Protein AF-J9C033-F1 (afdb_monomer_lite)

Structure (mmCIF, N/CA/C/O backbone):
data_AF-J9C033-F1
#
_entry.id   AF-J9C033-F1
#
loop_
_atom_site.group_PDB
_atom_site.id
_atom_site.type_symbol
_atom_site.label_atom_id
_atom_site.label_alt_id
_atom_site.label_comp_id
_atom_site.label_asym_id
_atom_site.label_entity_id
_atom_site.label_seq_id
_atom_site.pdbx_PDB_ins_code
_atom_site.Cartn_x
_atom_site.Cartn_y
_atom_site.Cartn_z
_atom_site.occupancy
_atom_site.B_iso_or_equiv
_atom_site.auth_seq_id
_atom_site.auth_comp_id
_atom_site.auth_asym_id
_atom_site.auth_atom_id
_atom_site.pdbx_PDB_model_num
ATOM 1 N N . GLU A 1 1 ? 14.189 -11.260 2.958 1.00 89.06 1 GLU A N 1
ATOM 2 C CA . GLU A 1 1 ? 13.067 -11.631 2.061 1.00 89.06 1 GLU A CA 1
ATOM 3 C C . GLU A 1 1 ? 13.473 -11.931 0.620 1.00 89.06 1 GLU A C 1
ATOM 5 O O . GLU A 1 1 ? 13.401 -13.099 0.273 1.00 89.06 1 GLU A O 1
ATOM 10 N N . TYR A 1 2 ? 13.943 -10.984 -0.211 1.00 92.31 2 TYR A N 1
ATOM 11 C CA . TYR A 1 2 ? 14.271 -11.300 -1.621 1.00 92.31 2 TYR A CA 1
ATOM 12 C C . TYR A 1 2 ? 15.275 -12.450 -1.772 1.00 92.31 2 TYR A C 1
ATOM 14 O O . TYR A 1 2 ? 14.962 -13.439 -2.420 1.00 92.31 2 TYR A O 1
ATOM 22 N N . SER A 1 3 ? 16.424 -12.397 -1.095 1.00 93.12 3 SER A N 1
ATOM 23 C CA . SER A 1 3 ? 17.432 -13.469 -1.156 1.00 93.12 3 SER A CA 1
ATOM 24 C C . SER A 1 3 ? 16.882 -14.827 -0.702 1.00 93.12 3 SER A C 1
ATOM 26 O O . SER A 1 3 ? 17.239 -15.850 -1.269 1.00 93.12 3 SER A O 1
ATOM 28 N N . LYS A 1 4 ? 15.957 -14.833 0.270 1.00 92.12 4 LYS A N 1
ATOM 29 C CA . LYS A 1 4 ? 15.263 -16.044 0.737 1.00 92.12 4 LYS A CA 1
ATOM 30 C C . LYS A 1 4 ? 14.339 -16.613 -0.345 1.00 92.12 4 LYS A C 1
ATOM 32 O O . LYS A 1 4 ? 14.313 -17.819 -0.546 1.00 92.12 4 LYS A O 1
ATOM 37 N N . ALA A 1 5 ? 13.600 -15.755 -1.048 1.00 91.00 5 ALA A N 1
ATOM 38 C CA . ALA A 1 5 ? 12.728 -16.169 -2.147 1.00 91.00 5 ALA A CA 1
ATOM 39 C C . ALA A 1 5 ? 13.512 -16.695 -3.366 1.00 91.00 5 ALA A C 1
ATOM 41 O O . ALA A 1 5 ? 12.988 -17.505 -4.122 1.00 91.00 5 ALA A O 1
ATOM 42 N N . LEU A 1 6 ? 14.763 -16.257 -3.544 1.00 94.25 6 LEU A N 1
ATOM 43 C CA . LEU A 1 6 ? 15.611 -16.636 -4.677 1.00 94.25 6 LEU A CA 1
ATOM 44 C C . LEU A 1 6 ? 16.422 -17.924 -4.468 1.00 94.25 6 LEU A C 1
ATOM 46 O O . LEU A 1 6 ? 17.062 -18.360 -5.422 1.00 94.25 6 LEU A O 1
ATOM 50 N N . LEU A 1 7 ? 16.379 -18.549 -3.281 1.00 93.19 7 LEU A N 1
ATOM 51 C CA . LEU A 1 7 ? 17.195 -19.730 -2.940 1.00 93.19 7 LEU A CA 1
ATOM 52 C C . LEU A 1 7 ? 17.084 -20.881 -3.955 1.00 93.19 7 LEU A C 1
ATOM 54 O O . LEU A 1 7 ? 18.065 -21.576 -4.184 1.00 93.19 7 LEU A O 1
ATOM 58 N N . ASN A 1 8 ? 15.917 -21.048 -4.585 1.00 90.69 8 ASN A N 1
ATOM 59 C CA . ASN A 1 8 ? 15.651 -22.095 -5.578 1.00 90.69 8 ASN A CA 1
ATOM 60 C C . ASN A 1 8 ? 15.442 -21.525 -6.993 1.00 90.69 8 ASN A C 1
ATOM 62 O O . ASN A 1 8 ? 14.673 -22.071 -7.781 1.00 90.69 8 ASN A O 1
ATOM 66 N N . SER A 1 9 ? 16.063 -20.387 -7.305 1.00 92.50 9 SER A N 1
ATOM 67 C CA . SER A 1 9 ? 15.945 -19.727 -8.607 1.00 92.50 9 SER A CA 1
ATOM 68 C C . SER A 1 9 ? 17.302 -19.588 -9.292 1.00 92.50 9 SER A C 1
ATOM 70 O O . SER A 1 9 ? 18.339 -19.566 -8.639 1.00 92.50 9 SER A O 1
ATOM 72 N N . THR A 1 10 ? 17.293 -19.403 -10.611 1.00 95.19 10 THR A N 1
ATOM 73 C CA . THR A 1 10 ? 18.493 -19.071 -11.397 1.00 95.19 10 THR A CA 1
ATOM 74 C C . THR A 1 10 ? 18.826 -17.571 -11.387 1.00 95.19 10 THR A C 1
ATOM 76 O O . THR A 1 10 ? 19.745 -17.129 -12.080 1.00 95.19 10 THR A O 1
ATOM 79 N N . ILE A 1 11 ? 18.061 -16.758 -10.650 1.00 95.62 11 ILE A N 1
ATOM 80 C CA . ILE A 1 11 ? 18.236 -15.305 -10.590 1.00 95.62 11 ILE A CA 1
ATOM 81 C C . ILE A 1 11 ? 19.333 -14.975 -9.579 1.00 95.62 11 ILE A C 1
ATOM 83 O O . ILE A 1 11 ? 19.257 -15.350 -8.411 1.00 95.62 11 ILE A O 1
ATOM 87 N N . HIS A 1 12 ? 20.317 -14.192 -10.018 1.00 94.56 12 HIS A N 1
ATOM 88 C CA . HIS A 1 12 ? 21.422 -13.742 -9.180 1.00 94.56 12 HIS A CA 1
ATOM 89 C C . HIS A 1 12 ? 21.124 -12.358 -8.601 1.00 94.56 12 HIS A C 1
ATOM 91 O O . HIS A 1 12 ? 20.879 -11.399 -9.335 1.00 94.56 12 HIS A O 1
ATOM 97 N N . ALA A 1 13 ? 21.137 -12.252 -7.272 1.00 95.06 13 ALA A N 1
ATOM 98 C CA . ALA A 1 13 ? 20.917 -10.986 -6.586 1.00 95.06 13 ALA A CA 1
ATOM 99 C C . ALA A 1 13 ? 22.168 -10.100 -6.658 1.00 95.06 13 ALA A C 1
ATOM 101 O O . ALA A 1 13 ? 23.258 -10.522 -6.275 1.00 95.06 13 ALA A O 1
ATOM 102 N N . ILE A 1 14 ? 21.984 -8.852 -7.087 1.00 95.88 14 ILE A N 1
ATOM 103 C CA . ILE A 1 14 ? 23.016 -7.813 -7.065 1.00 95.88 14 ILE A CA 1
ATOM 104 C C . ILE A 1 14 ? 22.616 -6.775 -6.021 1.00 95.88 14 ILE A C 1
ATOM 106 O O . ILE A 1 14 ? 21.484 -6.287 -6.020 1.00 95.88 14 ILE A O 1
ATOM 110 N N . TYR A 1 15 ? 23.547 -6.431 -5.133 1.00 93.88 15 TYR A N 1
ATOM 111 C CA . TYR A 1 15 ? 23.320 -5.469 -4.060 1.00 93.88 15 TYR A CA 1
ATOM 112 C C . TYR A 1 15 ? 24.064 -4.175 -4.359 1.00 93.88 15 TYR A C 1
ATOM 114 O O . TYR A 1 15 ? 25.267 -4.180 -4.607 1.00 93.88 15 TYR A O 1
ATOM 122 N N . LEU A 1 16 ? 23.344 -3.060 -4.299 1.00 92.56 16 LEU A N 1
ATOM 123 C CA . LEU A 1 16 ? 23.907 -1.724 -4.437 1.00 92.56 16 LEU A CA 1
ATOM 124 C C . LEU A 1 16 ? 23.721 -0.975 -3.122 1.00 92.56 16 LEU A C 1
ATOM 126 O O . LEU A 1 16 ? 22.650 -1.024 -2.508 1.00 92.56 16 LEU A O 1
ATOM 130 N N . ARG A 1 17 ? 24.769 -0.278 -2.679 1.00 90.50 17 ARG A N 1
ATOM 131 C CA . ARG A 1 17 ? 24.694 0.563 -1.485 1.00 90.50 17 ARG A CA 1
ATOM 132 C C . ARG A 1 17 ? 23.848 1.798 -1.794 1.00 90.50 17 ARG A C 1
ATOM 134 O O . ARG A 1 17 ? 24.033 2.439 -2.823 1.00 90.50 17 ARG A O 1
ATOM 141 N N . ARG A 1 18 ? 22.934 2.144 -0.885 1.00 84.56 18 ARG A N 1
ATOM 142 C CA . ARG A 1 18 ? 22.185 3.403 -0.969 1.00 84.56 18 ARG A CA 1
ATOM 143 C C . ARG A 1 18 ? 23.125 4.589 -0.759 1.00 84.56 18 ARG A C 1
ATOM 145 O O . ARG A 1 18 ? 23.995 4.533 0.107 1.00 84.56 18 ARG A O 1
ATOM 152 N N . THR A 1 19 ? 22.910 5.650 -1.524 1.00 82.44 19 THR A N 1
ATOM 153 C CA . THR A 1 19 ? 23.673 6.906 -1.460 1.00 82.44 19 THR A CA 1
ATOM 154 C C . THR A 1 19 ? 22.885 8.046 -0.814 1.00 82.44 19 THR A C 1
ATOM 156 O O . THR A 1 19 ? 23.365 9.172 -0.779 1.00 82.44 19 THR A O 1
ATOM 159 N N . ASP A 1 20 ? 21.671 7.772 -0.332 1.00 74.56 20 ASP A N 1
ATOM 160 C CA . ASP A 1 20 ? 20.809 8.761 0.303 1.00 74.56 20 ASP A CA 1
ATOM 161 C C . ASP A 1 20 ? 21.060 8.871 1.810 1.00 74.56 20 ASP A C 1
ATOM 163 O O . ASP A 1 20 ? 21.716 8.025 2.418 1.00 74.56 20 ASP A O 1
ATOM 167 N N . ALA A 1 21 ? 20.495 9.909 2.428 1.00 64.81 21 ALA A N 1
ATOM 168 C CA . ALA A 1 21 ? 20.698 10.207 3.845 1.00 64.81 21 ALA A CA 1
ATOM 169 C C . ALA A 1 21 ? 20.076 9.150 4.798 1.00 64.81 21 ALA A C 1
ATOM 171 O O . ALA A 1 21 ? 20.319 9.167 6.000 1.00 64.81 21 ALA A O 1
ATOM 172 N N . GLY A 1 22 ? 19.323 8.175 4.274 1.00 67.19 22 GLY A N 1
ATOM 173 C CA . GLY A 1 22 ? 18.804 7.026 5.018 1.00 67.19 22 GLY A CA 1
ATOM 174 C C . GLY A 1 22 ? 17.278 6.905 4.982 1.00 67.19 22 GLY A C 1
ATOM 175 O O . GLY A 1 22 ? 16.543 7.869 4.786 1.00 67.19 22 GLY A O 1
ATOM 176 N N . TYR A 1 23 ? 16.779 5.683 5.203 1.00 59.31 23 TYR A N 1
ATOM 177 C CA . TYR A 1 23 ? 15.371 5.311 4.983 1.00 59.31 23 TYR A CA 1
ATOM 178 C C . TYR A 1 23 ? 14.353 6.094 5.839 1.00 59.31 23 TYR A C 1
ATOM 180 O O . TYR A 1 23 ? 13.228 6.325 5.398 1.00 59.31 23 TYR A O 1
ATOM 188 N N . ASN A 1 24 ? 14.740 6.506 7.051 1.00 63.16 24 ASN A N 1
ATOM 189 C CA . ASN A 1 24 ? 13.845 7.142 8.027 1.00 63.16 24 ASN A CA 1
ATOM 190 C C . ASN A 1 24 ? 13.988 8.667 8.112 1.00 63.16 24 ASN A C 1
ATOM 192 O O . ASN A 1 24 ? 13.326 9.287 8.946 1.00 63.16 24 ASN A O 1
ATOM 196 N N . ILE A 1 25 ? 14.829 9.277 7.276 1.00 75.94 25 ILE A N 1
ATOM 197 C CA . ILE A 1 25 ? 15.014 10.727 7.302 1.00 75.94 25 ILE A CA 1
ATOM 198 C C . ILE A 1 25 ? 13.798 11.414 6.684 1.00 75.94 25 ILE A C 1
ATOM 200 O O . ILE A 1 25 ? 13.322 11.036 5.608 1.00 75.94 25 ILE A O 1
ATOM 204 N N . ARG A 1 26 ? 13.269 12.397 7.417 1.00 74.25 26 ARG A N 1
ATOM 205 C CA . ARG A 1 26 ? 12.102 13.199 7.028 1.00 74.25 26 ARG A CA 1
ATOM 206 C C . ARG A 1 26 ? 12.475 14.564 6.447 1.00 74.25 26 ARG A C 1
ATOM 208 O O . ARG A 1 26 ? 11.594 15.206 5.890 1.00 74.25 26 ARG A O 1
ATOM 215 N N . SER A 1 27 ? 13.733 14.984 6.567 1.00 81.81 27 SER A N 1
ATOM 216 C CA . SER A 1 27 ? 14.257 16.190 5.928 1.00 81.81 27 SER A CA 1
ATOM 217 C C . SER A 1 27 ? 14.627 15.934 4.465 1.00 81.81 27 SER A C 1
ATOM 219 O O . SER A 1 27 ? 14.882 14.798 4.050 1.00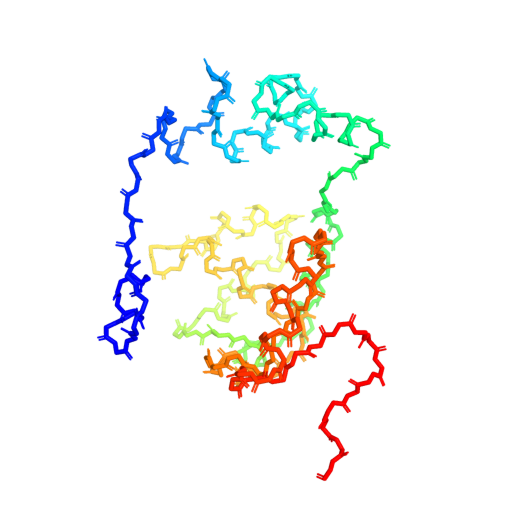 81.81 27 SER A O 1
ATOM 221 N N . ILE A 1 28 ? 14.616 17.005 3.672 1.00 85.56 28 ILE A N 1
ATOM 222 C CA . ILE A 1 28 ? 15.037 17.010 2.271 1.00 85.56 28 ILE A CA 1
ATOM 223 C C . ILE A 1 28 ? 16.296 17.868 2.192 1.00 85.56 28 ILE A C 1
ATOM 225 O O . ILE A 1 28 ? 16.229 19.065 1.937 1.00 85.56 28 ILE A O 1
ATOM 229 N N . ASP A 1 29 ? 17.437 17.229 2.435 1.00 82.25 29 ASP A N 1
ATOM 230 C CA . ASP A 1 29 ? 18.738 17.911 2.503 1.00 82.25 29 ASP A CA 1
ATOM 231 C C . ASP A 1 29 ? 19.590 17.676 1.243 1.00 82.25 29 ASP A C 1
ATOM 233 O O . ASP A 1 29 ? 20.688 18.210 1.110 1.00 82.25 29 ASP A O 1
ATOM 237 N N . SER A 1 30 ? 19.113 16.845 0.308 1.00 80.25 30 SER A N 1
ATOM 238 C CA . SER A 1 30 ? 19.821 16.530 -0.936 1.00 80.25 30 SER A CA 1
ATOM 239 C C . SER A 1 30 ? 18.867 16.175 -2.080 1.00 80.25 30 SER A C 1
ATOM 241 O O . SER A 1 30 ? 17.661 16.007 -1.884 1.00 80.25 30 SER A O 1
ATOM 243 N N . THR A 1 31 ? 19.425 16.010 -3.282 1.00 84.88 31 THR A N 1
ATOM 244 C CA . THR A 1 31 ? 18.700 15.584 -4.492 1.00 84.88 31 THR A CA 1
ATOM 245 C C . THR A 1 31 ? 18.176 14.149 -4.414 1.00 84.88 31 THR A C 1
ATOM 247 O O . THR A 1 31 ? 17.300 13.773 -5.191 1.00 84.88 31 THR A O 1
ATOM 250 N N . ILE A 1 32 ? 18.683 13.343 -3.475 1.00 86.44 32 ILE A N 1
ATOM 251 C CA . ILE A 1 32 ? 18.214 11.982 -3.220 1.00 86.44 32 ILE A CA 1
ATOM 252 C C . ILE A 1 32 ? 17.649 11.940 -1.800 1.00 86.44 32 ILE A C 1
ATOM 25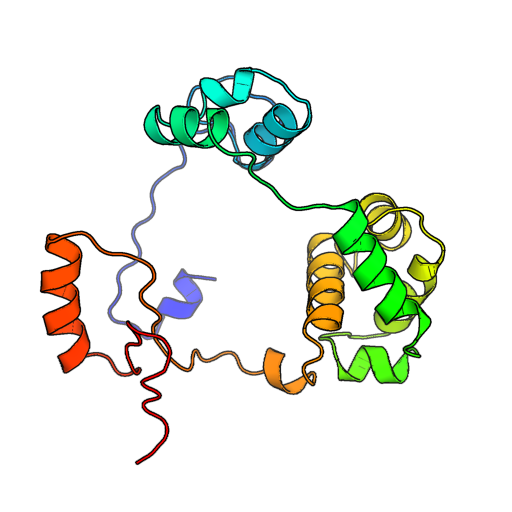4 O O . ILE A 1 32 ? 18.349 11.645 -0.831 1.00 86.44 32 ILE A O 1
ATOM 258 N N . ALA A 1 33 ? 16.360 12.253 -1.681 1.00 89.25 33 ALA A N 1
ATOM 259 C CA . ALA A 1 33 ? 15.633 12.210 -0.416 1.00 89.25 33 ALA A CA 1
ATOM 260 C C . ALA A 1 33 ? 14.751 10.960 -0.298 1.00 89.25 33 ALA A C 1
ATOM 262 O O . ALA A 1 33 ? 14.403 10.302 -1.285 1.00 89.25 33 ALA A O 1
ATOM 263 N N . SER A 1 34 ? 14.345 10.636 0.932 1.00 89.00 34 SER A N 1
ATOM 264 C CA . SER A 1 34 ? 13.423 9.527 1.163 1.00 89.00 34 SER A CA 1
ATOM 265 C C . SER A 1 34 ? 12.048 9.840 0.562 1.00 89.00 34 SER A C 1
ATOM 267 O O . SER A 1 34 ? 11.542 10.961 0.642 1.00 89.00 34 SER A O 1
ATOM 269 N N . ALA A 1 35 ? 11.373 8.823 0.021 1.00 89.94 35 ALA A N 1
ATOM 270 C CA . ALA A 1 35 ? 10.018 8.997 -0.506 1.00 89.94 35 ALA A CA 1
ATOM 271 C C . ALA A 1 35 ? 9.023 9.480 0.572 1.00 89.94 35 ALA A C 1
ATOM 273 O O . ALA A 1 35 ? 7.996 10.072 0.252 1.00 89.94 35 ALA A O 1
ATOM 274 N N . THR A 1 36 ? 9.306 9.218 1.853 1.00 89.94 36 THR A N 1
ATOM 275 C CA . THR A 1 36 ? 8.498 9.711 2.976 1.00 89.94 36 THR A CA 1
ATOM 276 C C . THR A 1 36 ? 8.668 11.214 3.176 1.00 89.94 36 THR A C 1
ATOM 278 O O . THR A 1 36 ? 7.656 11.890 3.336 1.00 89.94 36 THR A O 1
ATOM 281 N N . ALA A 1 37 ? 9.901 11.730 3.118 1.00 91.44 37 ALA A N 1
ATOM 282 C CA . ALA A 1 37 ? 10.185 13.163 3.193 1.00 91.44 37 ALA A CA 1
ATOM 283 C C . ALA A 1 37 ? 9.524 13.919 2.031 1.00 91.44 37 ALA A C 1
ATOM 285 O O . ALA A 1 37 ? 8.775 14.863 2.258 1.00 91.44 37 ALA A O 1
ATOM 286 N N . ILE A 1 38 ? 9.694 13.415 0.801 1.00 92.62 38 ILE A N 1
ATOM 287 C CA . ILE A 1 38 ? 9.102 13.989 -0.420 1.00 92.62 38 ILE A CA 1
ATOM 288 C C . ILE A 1 38 ? 7.577 14.102 -0.299 1.00 92.62 38 ILE A C 1
ATOM 290 O O . ILE A 1 38 ? 7.014 15.158 -0.565 1.00 92.62 38 ILE A O 1
ATOM 294 N N . ARG A 1 39 ? 6.888 13.034 0.137 1.00 92.56 39 ARG A N 1
ATOM 295 C CA . ARG A 1 39 ? 5.424 13.069 0.316 1.00 92.56 39 ARG A CA 1
ATOM 296 C C . ARG A 1 39 ? 4.981 14.022 1.424 1.00 92.56 39 ARG A C 1
ATOM 298 O O . ARG A 1 39 ? 3.918 14.618 1.294 1.00 92.56 39 ARG A O 1
ATOM 305 N N . ALA A 1 40 ? 5.746 14.121 2.513 1.00 91.75 40 ALA A N 1
ATOM 306 C CA . ALA A 1 40 ? 5.422 15.011 3.623 1.00 91.75 40 ALA A CA 1
ATOM 307 C C . ALA A 1 40 ? 5.521 16.480 3.195 1.00 91.75 40 ALA A C 1
ATOM 309 O O . ALA A 1 40 ? 4.572 17.229 3.408 1.00 91.75 40 ALA A O 1
ATOM 310 N N . ASP A 1 41 ? 6.617 16.849 2.528 1.00 93.88 41 ASP A N 1
ATOM 311 C CA . ASP A 1 41 ? 6.822 18.195 1.992 1.00 93.88 41 ASP A CA 1
ATOM 312 C C . ASP A 1 41 ? 5.781 18.537 0.912 1.00 93.88 41 ASP A C 1
ATOM 314 O O . ASP A 1 41 ? 5.122 19.567 1.007 1.00 93.88 41 ASP A O 1
ATOM 318 N N . TYR A 1 42 ? 5.518 17.628 -0.040 1.00 93.56 42 TYR A N 1
ATOM 319 C CA . TYR A 1 42 ? 4.475 17.816 -1.061 1.00 93.56 42 TYR A CA 1
ATOM 320 C C . TYR A 1 42 ? 3.085 18.040 -0.445 1.00 93.56 42 TYR A C 1
ATOM 322 O O . TYR A 1 42 ? 2.374 18.967 -0.829 1.00 93.56 42 TYR A O 1
ATOM 330 N N . LYS A 1 43 ? 2.695 17.222 0.544 1.00 91.31 43 LYS A N 1
ATOM 331 C CA . LYS A 1 43 ? 1.394 17.347 1.222 1.00 91.31 43 LYS A CA 1
ATOM 332 C C . LYS A 1 43 ? 1.284 18.638 2.035 1.00 91.31 43 LYS A C 1
ATOM 334 O O . LYS A 1 43 ? 0.206 19.217 2.100 1.00 91.31 43 LYS A O 1
ATOM 339 N N . ALA A 1 44 ? 2.386 19.089 2.632 1.00 92.62 44 ALA A N 1
ATOM 340 C CA . ALA A 1 44 ? 2.465 20.362 3.342 1.00 92.62 44 ALA A CA 1
ATOM 341 C C . ALA A 1 44 ? 2.513 21.581 2.400 1.00 92.62 44 ALA A C 1
ATOM 343 O O . ALA A 1 44 ? 2.711 22.694 2.875 1.00 92.62 44 ALA A O 1
ATOM 344 N N . GLN A 1 45 ? 2.341 21.380 1.084 1.00 92.00 45 GLN A N 1
ATOM 345 C CA . GLN A 1 45 ? 2.471 22.413 0.051 1.00 92.00 45 GLN A CA 1
ATOM 346 C C . GLN A 1 45 ? 3.855 23.087 0.050 1.00 92.00 45 GLN A C 1
ATOM 348 O O . GLN A 1 45 ? 4.002 24.244 -0.340 1.00 92.00 45 GLN A O 1
ATOM 353 N N . GLY A 1 46 ? 4.881 22.345 0.473 1.00 92.50 46 GLY A N 1
ATOM 354 C CA . GLY A 1 46 ? 6.275 22.753 0.397 1.00 92.50 46 GLY A CA 1
ATOM 355 C C . GLY A 1 46 ? 6.818 22.737 -1.033 1.00 92.50 46 GLY A C 1
ATOM 356 O O . GLY A 1 46 ? 6.157 22.326 -1.994 1.00 92.50 46 GLY A O 1
ATOM 357 N N . SER A 1 47 ? 8.058 23.200 -1.179 1.00 93.88 47 SER A N 1
ATOM 358 C CA . SER A 1 47 ? 8.766 23.284 -2.461 1.00 93.88 47 SER A CA 1
ATOM 359 C C . SER A 1 47 ? 10.035 22.432 -2.520 1.00 93.88 47 SER A C 1
ATOM 361 O O . SER A 1 47 ? 10.569 22.225 -3.611 1.00 93.88 47 SER A O 1
ATOM 363 N N . LEU A 1 48 ? 10.507 21.894 -1.391 1.00 93.75 48 LEU A N 1
ATOM 364 C CA . LEU A 1 48 ? 11.762 21.143 -1.311 1.00 93.75 48 LEU A CA 1
ATOM 365 C C . LEU A 1 48 ? 11.696 19.838 -2.111 1.00 93.75 48 LEU A C 1
ATOM 367 O O . LEU A 1 48 ? 12.672 19.452 -2.757 1.00 93.75 48 LEU A O 1
ATOM 371 N N . TRP A 1 49 ? 10.526 19.193 -2.148 1.00 93.75 49 TRP A N 1
ATOM 372 C CA . TRP A 1 49 ? 10.280 17.981 -2.930 1.00 93.75 49 TRP A CA 1
ATOM 373 C C . TRP A 1 49 ? 10.649 18.148 -4.409 1.00 93.75 49 TRP A C 1
ATOM 375 O O . TRP A 1 49 ? 11.056 17.179 -5.047 1.00 93.75 49 TRP A O 1
ATOM 385 N N . GLN A 1 50 ? 10.558 19.369 -4.949 1.00 94.44 50 GLN A N 1
ATOM 386 C CA . GLN A 1 50 ? 10.839 19.665 -6.354 1.00 94.44 50 GLN A CA 1
ATOM 387 C C . GLN A 1 50 ? 12.306 19.432 -6.728 1.00 94.44 50 GLN A C 1
ATOM 389 O O . GLN A 1 50 ? 12.593 19.148 -7.889 1.00 94.44 50 GLN A O 1
ATOM 394 N N . HIS A 1 51 ? 13.223 19.561 -5.767 1.00 93.12 51 HIS A N 1
ATOM 395 C CA . HIS A 1 51 ? 14.659 19.343 -5.963 1.00 93.12 51 HIS A CA 1
ATOM 396 C C . HIS A 1 51 ? 15.073 17.882 -5.737 1.00 93.12 51 HIS A C 1
ATOM 398 O O . HIS A 1 51 ? 16.171 17.487 -6.121 1.00 93.12 51 HIS A O 1
ATOM 404 N N . ALA A 1 52 ? 14.190 17.082 -5.133 1.00 93.25 52 ALA A N 1
ATOM 405 C CA . ALA A 1 52 ? 14.429 15.685 -4.783 1.00 93.25 52 ALA A CA 1
ATOM 406 C C . ALA A 1 52 ? 13.768 14.687 -5.752 1.00 93.25 52 ALA A C 1
ATOM 408 O O . ALA A 1 52 ? 13.730 13.484 -5.482 1.00 93.25 52 ALA A O 1
ATOM 409 N N . VAL A 1 53 ? 13.217 15.172 -6.870 1.00 93.31 53 VAL A N 1
ATOM 410 C CA . VAL A 1 53 ? 12.601 14.346 -7.915 1.00 93.31 53 VAL A CA 1
ATOM 411 C C . VAL A 1 53 ? 13.134 14.721 -9.301 1.00 93.31 53 VAL A C 1
ATOM 413 O O . VAL A 1 53 ? 13.509 15.871 -9.531 1.00 93.31 53 VAL A O 1
ATOM 416 N N . PRO A 1 54 ? 13.139 13.785 -10.265 1.00 95.12 54 PRO A N 1
ATOM 417 C CA . PRO A 1 54 ? 13.462 14.096 -11.655 1.00 95.12 54 PRO A CA 1
ATOM 418 C C . PRO A 1 54 ? 12.535 15.160 -12.271 1.00 95.12 54 PRO A C 1
ATOM 420 O O . PRO A 1 54 ? 11.361 15.266 -11.911 1.00 95.12 54 PRO A O 1
ATOM 423 N N . ALA A 1 55 ? 13.037 15.908 -13.259 1.00 95.62 55 ALA A N 1
ATOM 424 C CA . ALA A 1 55 ? 12.315 17.026 -13.880 1.00 95.62 55 ALA A CA 1
ATOM 425 C C . ALA A 1 55 ? 10.954 16.630 -14.483 1.00 95.62 55 ALA A C 1
ATOM 427 O O . ALA A 1 55 ? 9.974 17.358 -14.330 1.00 95.62 55 ALA A O 1
ATOM 428 N N . ASN A 1 56 ? 10.864 15.453 -15.109 1.00 95.88 56 ASN A N 1
ATOM 429 C CA . ASN A 1 56 ? 9.606 14.931 -15.649 1.00 95.88 56 ASN A CA 1
ATOM 430 C C . ASN A 1 56 ? 8.573 14.644 -14.545 1.00 95.88 56 ASN A C 1
ATOM 432 O O . ASN A 1 56 ? 7.390 14.920 -14.726 1.00 95.88 56 ASN A O 1
ATOM 436 N N . VAL A 1 57 ? 9.012 14.134 -13.389 1.00 95.00 57 VAL A N 1
ATOM 437 C CA . VAL A 1 57 ? 8.149 13.903 -12.221 1.00 95.00 57 VAL A CA 1
ATOM 438 C C . VAL A 1 57 ? 7.673 15.235 -11.650 1.00 95.00 57 VAL A C 1
ATOM 440 O O . VAL A 1 57 ? 6.482 15.386 -11.390 1.00 95.00 57 VAL A O 1
ATOM 443 N N . LYS A 1 58 ? 8.570 16.222 -11.518 1.00 95.06 58 LYS A N 1
ATOM 444 C CA . LYS A 1 58 ? 8.211 17.581 -11.091 1.00 95.06 58 LYS A CA 1
ATOM 445 C C . LYS A 1 58 ? 7.135 18.181 -11.991 1.00 95.06 58 LYS A C 1
ATOM 447 O O . LYS A 1 58 ? 6.096 18.602 -11.494 1.00 95.06 58 LYS A O 1
ATOM 452 N N . GLN A 1 59 ? 7.368 18.189 -13.303 1.00 95.75 59 GLN A N 1
ATOM 453 C CA . GLN A 1 59 ? 6.425 18.740 -14.273 1.00 95.75 59 GLN A CA 1
ATOM 454 C C . GLN A 1 59 ? 5.063 18.043 -14.187 1.00 95.75 59 GLN A C 1
ATOM 456 O O . GLN A 1 59 ? 4.035 18.716 -14.137 1.00 95.75 59 GLN A O 1
ATOM 461 N N . PHE A 1 60 ? 5.054 16.710 -14.097 1.00 95.06 60 PHE A N 1
ATOM 462 C CA . PHE A 1 60 ? 3.822 15.943 -13.949 1.00 95.06 60 PHE A CA 1
ATOM 463 C C . PHE A 1 60 ? 3.053 16.329 -12.677 1.00 95.06 60 PHE A C 1
ATOM 465 O O . PHE A 1 60 ? 1.859 16.599 -12.754 1.00 95.06 60 PHE A O 1
ATOM 472 N N . LEU A 1 61 ? 3.730 16.406 -11.527 1.00 94.06 61 LEU A N 1
ATOM 473 C CA . LEU A 1 61 ? 3.118 16.731 -10.231 1.00 94.06 61 LEU A CA 1
ATOM 474 C C . LEU A 1 61 ? 2.687 18.200 -10.087 1.00 94.06 61 LEU A C 1
ATOM 476 O O . LEU A 1 61 ? 1.863 18.505 -9.231 1.00 94.06 61 LEU A O 1
ATOM 480 N N . MET A 1 62 ? 3.241 19.113 -10.892 1.00 91.56 62 MET A N 1
ATOM 481 C CA . MET A 1 62 ? 2.781 20.507 -10.960 1.00 91.56 62 MET A CA 1
ATOM 482 C C . MET A 1 62 ? 1.509 20.656 -11.802 1.00 91.56 62 MET A C 1
ATOM 484 O O . MET A 1 62 ? 0.709 21.550 -11.553 1.00 91.56 62 MET A O 1
ATOM 488 N N . GLN A 1 63 ? 1.332 19.794 -12.804 1.00 94.38 63 GLN A N 1
ATOM 489 C CA . GLN A 1 63 ? 0.172 19.808 -13.700 1.00 94.38 63 GLN A CA 1
ATOM 490 C C . GLN A 1 63 ? -0.972 18.919 -13.202 1.00 94.38 63 GLN A C 1
ATOM 492 O O . GLN A 1 63 ? -2.113 19.089 -13.621 1.00 94.38 63 GLN A O 1
ATOM 497 N N . ASN A 1 64 ? -0.667 17.961 -12.326 1.00 92.44 64 ASN A N 1
ATOM 498 C CA . ASN A 1 64 ? -1.611 16.979 -11.817 1.00 92.44 64 ASN A CA 1
ATOM 499 C C . ASN A 1 64 ? -1.517 16.932 -10.294 1.00 92.44 64 ASN A C 1
ATOM 501 O O . ASN A 1 64 ? -0.430 16.786 -9.738 1.00 92.44 64 ASN A O 1
ATOM 505 N N . ALA A 1 65 ? -2.662 16.971 -9.617 1.00 84.00 65 ALA A N 1
ATOM 506 C CA . ALA A 1 65 ? -2.708 16.672 -8.194 1.00 84.00 65 ALA A CA 1
ATOM 507 C C . ALA A 1 65 ? -2.441 15.174 -7.979 1.00 84.00 65 ALA A C 1
ATOM 509 O O . ALA A 1 65 ? -3.146 14.323 -8.523 1.00 84.00 65 ALA A O 1
ATOM 510 N N . ALA A 1 66 ? -1.420 14.848 -7.187 1.00 86.31 66 ALA A N 1
ATOM 511 C CA . ALA A 1 66 ? -1.137 13.479 -6.777 1.00 86.31 66 ALA A CA 1
ATOM 512 C C . ALA A 1 66 ? -1.582 13.228 -5.337 1.00 86.31 66 ALA A C 1
ATOM 514 O O . ALA A 1 66 ? -1.567 14.118 -4.492 1.00 86.31 66 ALA A O 1
ATOM 515 N N . GLY A 1 67 ? -1.919 11.975 -5.046 1.00 88.25 67 GLY A N 1
ATOM 516 C CA . GLY A 1 67 ? -2.346 11.545 -3.722 1.00 88.25 67 GLY A CA 1
ATOM 517 C C . GLY A 1 67 ? -3.706 10.870 -3.763 1.00 88.25 67 GLY A C 1
ATOM 518 O O . GLY A 1 67 ? -4.170 10.422 -4.809 1.00 88.25 67 GLY A O 1
ATOM 519 N N . TYR A 1 68 ? -4.310 10.756 -2.592 1.00 91.31 68 TYR A N 1
ATOM 520 C CA . TYR A 1 68 ? -5.647 10.220 -2.403 1.00 91.31 68 TYR A CA 1
ATOM 521 C C . TYR A 1 68 ? -6.347 11.046 -1.328 1.00 91.31 68 TYR A C 1
ATOM 523 O O . TYR A 1 68 ? -5.691 11.673 -0.494 1.00 91.31 68 TYR A O 1
ATOM 531 N N . ASP A 1 69 ? -7.673 11.030 -1.346 1.00 93.50 69 ASP A N 1
ATOM 532 C CA . ASP A 1 69 ? -8.473 11.678 -0.317 1.00 93.50 69 ASP A CA 1
ATOM 533 C C . ASP A 1 69 ? -8.434 10.840 0.973 1.00 93.50 69 ASP A C 1
ATOM 535 O O . ASP A 1 69 ? -9.030 9.763 1.071 1.00 93.50 69 ASP A O 1
ATOM 539 N N . GLU A 1 70 ? -7.669 11.315 1.959 1.00 93.19 70 GLU A N 1
ATOM 540 C CA . GLU A 1 70 ? -7.526 10.659 3.261 1.00 93.19 70 GLU A CA 1
ATOM 541 C C . GLU A 1 70 ? -8.821 10.678 4.078 1.00 93.19 70 GLU A C 1
ATOM 543 O O . GLU A 1 70 ? -9.078 9.730 4.827 1.00 93.19 70 GLU A O 1
ATOM 548 N N . GLN A 1 71 ? -9.638 11.724 3.929 1.00 95.56 71 GLN A N 1
ATOM 549 C CA . GLN A 1 71 ? -10.907 11.849 4.634 1.00 95.56 71 GLN A CA 1
ATOM 550 C C . GLN A 1 71 ? -11.920 10.860 4.063 1.00 95.56 71 GLN A C 1
ATOM 552 O O . GLN A 1 71 ? -12.519 10.104 4.829 1.00 95.56 71 GLN A O 1
ATOM 557 N N . LEU A 1 72 ? -12.044 10.791 2.736 1.00 96.50 72 LEU A N 1
ATOM 558 C CA . LEU A 1 72 ? -12.887 9.803 2.067 1.00 96.50 72 LEU A CA 1
ATOM 559 C C . LEU A 1 72 ? -12.428 8.378 2.387 1.00 96.50 72 LEU A C 1
ATOM 561 O O . LEU A 1 72 ? -13.251 7.524 2.723 1.00 96.50 72 LEU A O 1
ATOM 565 N N . LEU A 1 73 ? -11.117 8.109 2.340 1.00 96.56 73 LEU A N 1
ATOM 566 C CA . LEU A 1 73 ? -10.589 6.796 2.709 1.00 96.56 73 LEU A CA 1
ATOM 567 C C . LEU A 1 73 ? -11.000 6.422 4.138 1.00 96.56 73 LEU A C 1
ATOM 569 O O . LEU A 1 73 ? -11.464 5.304 4.371 1.00 96.56 73 LEU A O 1
ATOM 573 N N . TRP A 1 74 ? -10.846 7.346 5.090 1.00 97.12 74 TRP A N 1
ATOM 574 C CA . TRP A 1 74 ? -11.249 7.105 6.470 1.00 97.12 74 TRP A CA 1
ATOM 575 C C . TRP A 1 74 ? -12.756 6.893 6.603 1.00 97.12 74 TRP A C 1
ATOM 577 O O . TRP A 1 74 ? -13.163 5.948 7.270 1.00 97.12 74 TRP A O 1
ATOM 587 N N . GLN A 1 75 ? -13.584 7.697 5.934 1.00 96.62 75 GLN A N 1
ATOM 588 C CA . GLN A 1 75 ? -15.042 7.542 5.940 1.00 96.62 75 GLN A CA 1
ATOM 589 C C . GLN A 1 75 ? -15.470 6.150 5.463 1.00 96.62 75 GLN A C 1
ATOM 591 O O . GLN A 1 75 ? -16.289 5.503 6.119 1.00 96.62 75 GLN A O 1
ATOM 596 N N . LEU A 1 76 ? -14.874 5.650 4.376 1.00 97.38 76 LEU A N 1
ATOM 597 C CA . LEU A 1 76 ? -15.148 4.307 3.858 1.00 97.38 76 LEU A CA 1
ATOM 598 C C . LEU A 1 76 ? -14.724 3.212 4.849 1.00 97.38 76 LEU A C 1
ATOM 600 O O . LEU A 1 76 ? -15.454 2.237 5.047 1.00 97.38 76 LEU A O 1
ATOM 604 N N . ILE A 1 77 ? -13.567 3.371 5.504 1.00 96.75 77 ILE A N 1
ATOM 605 C CA . ILE A 1 77 ? -13.090 2.426 6.528 1.00 96.75 77 ILE A CA 1
ATOM 606 C C . ILE A 1 77 ? -14.031 2.446 7.736 1.00 96.75 77 ILE A C 1
ATOM 608 O O . ILE A 1 77 ? -14.490 1.392 8.168 1.00 96.75 77 ILE A O 1
ATOM 612 N N . CYS A 1 78 ? -14.365 3.631 8.244 1.00 96.00 78 CYS A N 1
ATOM 613 C CA . CYS A 1 78 ? -15.298 3.836 9.349 1.00 96.00 78 CYS A CA 1
ATOM 614 C C . CYS A 1 78 ? -16.658 3.210 9.081 1.00 96.00 78 CYS A C 1
ATOM 616 O O . CYS A 1 78 ? -17.206 2.540 9.953 1.00 96.00 78 CYS A O 1
ATOM 618 N N . TYR A 1 79 ? -17.193 3.394 7.874 1.00 95.81 79 TYR A N 1
ATOM 619 C CA . TYR A 1 79 ? -18.443 2.771 7.463 1.00 95.81 79 TYR A CA 1
ATOM 620 C C . TYR A 1 79 ? -18.373 1.245 7.611 1.00 95.81 79 TYR A C 1
ATOM 622 O O . TYR A 1 79 ? -19.205 0.656 8.301 1.00 95.81 79 TYR A O 1
ATOM 630 N N . ARG A 1 80 ? -17.334 0.608 7.050 1.00 95.75 80 ARG A N 1
ATOM 631 C CA . ARG A 1 80 ? -17.125 -0.847 7.162 1.00 95.75 80 ARG A CA 1
ATOM 632 C C . ARG A 1 80 ? -16.962 -1.289 8.610 1.00 95.75 80 ARG A C 1
ATOM 634 O O . ARG A 1 80 ? -17.581 -2.266 9.022 1.00 95.75 80 ARG A O 1
ATOM 641 N N . LEU A 1 81 ? -16.172 -0.553 9.387 1.00 95.38 81 LEU A N 1
ATOM 642 C CA . LEU A 1 81 ? -15.977 -0.844 10.798 1.00 95.38 81 LEU A CA 1
ATOM 643 C C . LEU A 1 81 ? -17.267 -0.692 11.596 1.00 95.38 81 LEU A C 1
ATOM 645 O O . LEU A 1 81 ? -17.413 -1.423 12.555 1.00 95.38 81 LEU A O 1
ATOM 649 N N . ARG A 1 82 ? -18.209 0.191 11.244 1.00 95.31 82 ARG A N 1
ATOM 650 C CA . ARG A 1 82 ? -19.489 0.338 11.964 1.00 95.31 82 ARG A CA 1
ATOM 651 C C . ARG A 1 82 ? -20.447 -0.817 11.702 1.00 95.31 82 ARG A C 1
ATOM 653 O O . ARG A 1 82 ? -21.015 -1.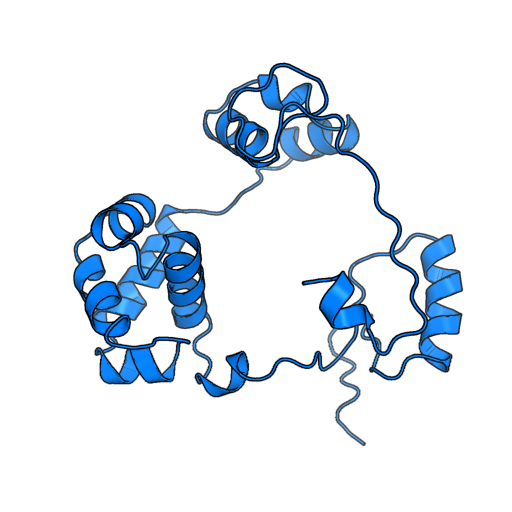331 12.660 1.00 95.31 82 ARG A O 1
ATOM 660 N N . ILE A 1 83 ? -20.580 -1.241 10.445 1.00 95.25 83 ILE A N 1
ATOM 661 C CA . ILE A 1 83 ? -21.571 -2.255 10.047 1.00 95.25 83 ILE A CA 1
ATOM 662 C C . ILE A 1 83 ? -21.151 -3.699 10.353 1.00 95.25 83 ILE A C 1
ATOM 664 O O . ILE A 1 83 ? -22.011 -4.563 10.466 1.00 95.25 83 ILE A O 1
ATOM 668 N N . LEU A 1 84 ? -19.849 -3.979 10.458 1.00 94.69 84 LEU A N 1
ATOM 669 C CA . LEU A 1 84 ? -19.341 -5.322 10.747 1.00 94.69 84 LEU A CA 1
ATOM 670 C C . LEU A 1 84 ? -19.130 -5.508 12.247 1.00 94.69 84 LEU A C 1
ATOM 672 O O . LEU A 1 84 ? -18.624 -4.599 12.899 1.00 94.69 84 LEU A O 1
ATOM 676 N N . ASP A 1 85 ? -19.432 -6.683 12.787 1.00 94.56 85 ASP A N 1
ATOM 677 C CA . ASP A 1 85 ? -18.988 -7.089 14.121 1.00 94.56 85 ASP A CA 1
ATOM 678 C C . ASP A 1 85 ? -17.554 -7.663 14.088 1.00 94.56 85 ASP A C 1
ATOM 680 O O . ASP A 1 85 ? -16.933 -7.798 13.029 1.00 94.56 85 ASP A O 1
ATOM 684 N N . ALA A 1 86 ? -16.977 -7.945 15.260 1.00 93.81 86 ALA A N 1
ATOM 685 C CA . ALA A 1 86 ? -15.607 -8.454 15.350 1.00 93.81 86 ALA A CA 1
ATOM 686 C C . ALA A 1 86 ? -15.416 -9.819 14.643 1.00 93.81 86 ALA A C 1
ATOM 688 O O . ALA A 1 86 ? -14.443 -9.953 13.891 1.00 93.81 86 ALA A O 1
ATOM 689 N N . PRO A 1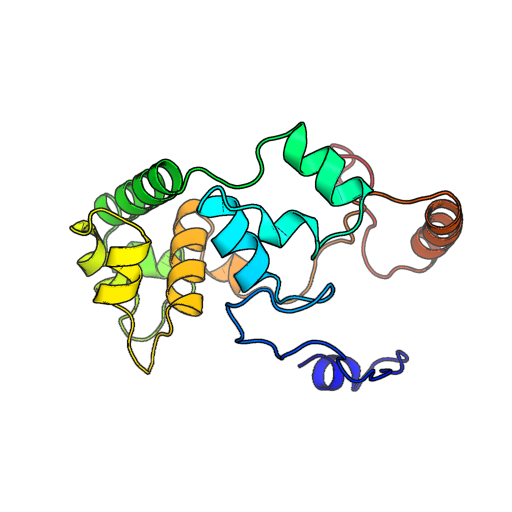 87 ? -16.331 -10.804 14.782 1.00 93.62 87 PRO A N 1
ATOM 690 C CA . PRO A 1 87 ? -16.258 -12.047 14.015 1.00 93.62 87 PRO A CA 1
ATOM 691 C C . PRO A 1 87 ? -16.289 -11.830 12.497 1.00 93.62 87 PRO A C 1
ATOM 693 O O . PRO A 1 87 ? -15.463 -12.408 11.788 1.00 93.62 87 PRO A O 1
ATOM 696 N N . ALA A 1 88 ? -17.173 -10.967 11.984 1.00 93.12 88 ALA A N 1
ATOM 697 C CA . ALA A 1 88 ? -17.235 -10.671 10.556 1.00 93.12 88 ALA A CA 1
ATOM 698 C C . ALA A 1 88 ? -15.962 -9.972 10.071 1.00 93.12 88 ALA A C 1
ATOM 700 O O . ALA A 1 88 ? -15.433 -10.325 9.019 1.00 93.12 88 ALA A O 1
ATOM 701 N N . ILE A 1 89 ? -15.410 -9.032 10.848 1.00 94.00 89 ILE A N 1
ATOM 702 C CA . ILE A 1 89 ? -14.109 -8.419 10.544 1.00 94.00 89 ILE A CA 1
ATOM 703 C C . ILE A 1 89 ? -13.062 -9.516 10.335 1.00 94.00 89 ILE A C 1
ATOM 705 O O . ILE A 1 89 ? -12.454 -9.559 9.267 1.00 94.00 89 ILE A O 1
ATOM 709 N N . ALA A 1 90 ? -12.924 -10.457 11.273 1.00 93.19 90 ALA A N 1
ATOM 710 C CA . ALA A 1 90 ? -11.944 -11.542 11.187 1.00 93.19 90 ALA A CA 1
ATOM 711 C C . ALA A 1 90 ? -12.100 -12.451 9.947 1.00 93.19 90 ALA A C 1
ATOM 713 O O . ALA A 1 90 ? -11.118 -13.066 9.520 1.00 93.19 90 ALA A O 1
ATOM 714 N N . GLN A 1 91 ? -13.290 -12.508 9.336 1.00 91.50 91 GLN A N 1
ATOM 715 C CA . GLN A 1 91 ? -13.545 -13.243 8.090 1.00 91.50 91 GLN A CA 1
ATOM 716 C C . GLN A 1 91 ? -13.090 -12.493 6.826 1.00 91.50 91 GLN A C 1
ATOM 718 O O . GLN A 1 91 ? -12.813 -13.133 5.810 1.00 91.50 91 GLN A O 1
ATOM 723 N N . TYR A 1 92 ? -12.981 -11.162 6.871 1.00 89.94 92 TYR A N 1
ATOM 724 C CA . TYR A 1 92 ? -12.620 -10.315 5.722 1.00 89.94 92 TYR A CA 1
ATOM 725 C C . TYR A 1 92 ? -11.181 -9.778 5.763 1.00 89.94 92 TYR A C 1
ATOM 727 O O . TYR A 1 92 ? -10.745 -9.111 4.824 1.00 89.94 92 TYR A O 1
ATOM 735 N N . CYS A 1 93 ? -10.430 -10.037 6.834 1.00 91.12 93 CYS A N 1
ATOM 736 C CA . CYS A 1 93 ? -9.063 -9.548 7.009 1.00 91.12 93 CYS A CA 1
ATOM 737 C C . CYS A 1 93 ? -8.114 -10.615 7.552 1.00 91.12 93 CYS A C 1
ATOM 739 O O . CYS A 1 93 ? -8.517 -11.591 8.182 1.00 91.12 93 CYS A O 1
ATOM 741 N N . GLN A 1 94 ? -6.811 -10.380 7.388 1.00 89.00 94 GLN A N 1
ATOM 742 C CA . GLN A 1 94 ? -5.750 -11.158 8.038 1.00 89.00 94 GLN A CA 1
ATOM 743 C C . GLN A 1 94 ? -5.566 -10.748 9.507 1.00 89.00 94 GLN A C 1
ATOM 745 O O . GLN A 1 94 ? -4.482 -10.356 9.954 1.00 89.00 94 GLN A O 1
ATOM 750 N N . CYS A 1 95 ? -6.664 -10.820 10.248 1.00 89.94 95 CYS A N 1
ATOM 751 C CA . CYS A 1 95 ? -6.726 -10.537 11.666 1.00 89.94 95 CYS A CA 1
ATOM 752 C C . CYS A 1 95 ? -6.259 -11.767 12.474 1.00 89.94 95 CYS A C 1
ATOM 754 O O . CYS A 1 95 ? -6.451 -12.920 12.076 1.00 89.94 95 CYS A O 1
ATOM 756 N N . SER A 1 96 ? -5.566 -11.524 13.583 1.00 87.94 96 SER A N 1
ATOM 757 C CA . SER A 1 96 ? -5.018 -12.562 14.465 1.00 87.94 96 SER A CA 1
ATOM 758 C C . SER A 1 96 ? -5.140 -12.100 15.906 1.00 87.94 96 SER A C 1
ATOM 760 O O . SER A 1 96 ? -4.868 -10.927 16.145 1.00 87.94 96 SER A O 1
ATOM 762 N N . GLU A 1 97 ? -5.456 -13.007 16.835 1.00 87.88 97 GLU A N 1
ATOM 763 C CA . GLU A 1 97 ? -5.363 -12.805 18.292 1.00 87.88 97 GLU A CA 1
ATOM 764 C C . GLU A 1 97 ? -5.956 -11.457 18.769 1.00 87.88 97 GLU A C 1
ATOM 766 O O . GLU A 1 97 ? -5.257 -10.625 19.363 1.00 87.88 97 GLU A O 1
ATOM 771 N N . GLY A 1 98 ? -7.233 -11.212 18.455 1.00 90.19 98 GLY A N 1
ATOM 772 C CA . GLY A 1 98 ? -7.990 -10.062 18.954 1.00 90.19 98 GLY A CA 1
ATOM 773 C C . GLY A 1 98 ? -7.777 -8.748 18.198 1.00 90.19 98 GLY A C 1
ATOM 774 O O . GLY A 1 98 ? -8.276 -7.713 18.640 1.00 90.19 98 GLY A O 1
ATOM 775 N N . MET A 1 99 ? -7.057 -8.749 17.068 1.00 93.69 99 MET A N 1
ATOM 776 C CA . MET A 1 99 ? -6.873 -7.551 16.234 1.00 93.69 99 MET A CA 1
ATOM 777 C C . MET A 1 99 ? -8.212 -6.941 15.790 1.00 93.69 99 MET A C 1
ATOM 779 O O . MET A 1 99 ? -8.347 -5.723 15.742 1.00 93.69 99 MET A O 1
ATOM 783 N N . GLU A 1 100 ? -9.207 -7.770 15.495 1.00 95.00 100 GLU A N 1
ATOM 784 C CA . GLU A 1 100 ? -10.568 -7.373 15.136 1.00 95.00 100 GLU A CA 1
ATOM 785 C C . GLU A 1 100 ? -11.235 -6.487 16.202 1.00 95.00 100 GLU A C 1
ATOM 787 O O . GLU A 1 100 ? -11.903 -5.511 15.858 1.00 95.00 100 GLU A O 1
ATOM 792 N N . ASN A 1 101 ? -10.971 -6.745 17.487 1.00 93.94 101 ASN A N 1
ATOM 793 C CA . ASN A 1 101 ? -11.496 -5.940 18.590 1.00 93.94 101 ASN A CA 1
ATOM 794 C C . ASN A 1 101 ? -10.827 -4.561 18.639 1.00 93.94 101 ASN A C 1
ATOM 796 O O . ASN A 1 101 ? -11.504 -3.552 18.825 1.00 93.94 101 ASN A O 1
ATOM 800 N N . LEU A 1 102 ? -9.512 -4.499 18.402 1.00 93.19 102 LEU A N 1
ATOM 801 C CA . LEU A 1 102 ? -8.782 -3.230 18.298 1.00 93.19 102 LEU A CA 1
ATOM 802 C C . LEU A 1 102 ? -9.279 -2.395 17.115 1.00 93.19 102 LEU A C 1
ATOM 804 O O . LEU A 1 102 ? -9.501 -1.196 17.250 1.00 93.19 102 LEU A O 1
ATOM 808 N N . LEU A 1 103 ? -9.507 -3.028 15.960 1.00 94.88 103 LEU A N 1
ATOM 809 C CA . LEU A 1 103 ? -10.086 -2.344 14.804 1.00 94.88 103 LEU A CA 1
ATOM 810 C C . LEU A 1 103 ? -11.473 -1.780 15.127 1.00 94.88 103 LEU A C 1
ATOM 812 O O . LEU A 1 103 ? -11.787 -0.671 14.700 1.00 94.88 103 LEU A O 1
ATOM 816 N N . LYS A 1 104 ? -12.284 -2.492 15.917 1.00 94.69 104 LYS A N 1
ATOM 817 C CA . LYS A 1 104 ? -13.586 -1.979 16.352 1.00 94.69 104 LYS A CA 1
ATOM 818 C C . LYS A 1 104 ? -13.506 -0.784 17.289 1.00 94.69 104 LYS A C 1
ATOM 820 O O . LYS A 1 104 ? -14.353 0.099 17.192 1.00 94.69 104 LYS A O 1
ATOM 825 N N . GLN A 1 105 ? -12.492 -0.715 18.145 1.00 92.94 105 GLN A N 1
ATOM 826 C CA . GLN A 1 105 ? -12.287 0.440 19.025 1.00 92.94 105 GLN A CA 1
ATOM 827 C C . GLN A 1 105 ? -11.999 1.729 18.236 1.00 92.94 105 GLN A C 1
ATOM 829 O O . GLN A 1 105 ? -12.358 2.815 18.684 1.00 92.94 105 GLN A O 1
ATOM 834 N N . ALA A 1 106 ? -11.437 1.620 17.028 1.00 93.88 106 ALA A N 1
ATOM 835 C CA . ALA A 1 106 ? -11.115 2.770 16.184 1.00 93.88 106 ALA A CA 1
ATOM 836 C C . ALA A 1 106 ? -12.331 3.472 15.544 1.00 93.88 106 ALA A C 1
ATOM 838 O O . ALA A 1 106 ? -12.167 4.526 14.936 1.00 93.88 106 ALA A O 1
ATOM 839 N N . VAL A 1 107 ? -13.548 2.924 15.666 1.00 91.81 107 VAL A N 1
ATOM 840 C CA . VAL A 1 107 ? -14.779 3.464 15.042 1.00 91.81 107 VAL A CA 1
ATOM 841 C C . VAL A 1 107 ? -15.097 4.907 15.456 1.00 91.81 107 VAL A C 1
ATOM 843 O O . VAL A 1 107 ? -15.732 5.644 14.694 1.00 91.81 107 VAL A O 1
ATOM 846 N N . ASN A 1 108 ? -14.679 5.292 16.662 1.00 90.50 108 ASN A N 1
ATOM 847 C CA . ASN A 1 108 ? -14.950 6.610 17.232 1.00 90.50 108 ASN A CA 1
ATOM 848 C C . ASN A 1 108 ? -13.879 7.652 16.880 1.00 90.50 108 ASN A C 1
ATOM 850 O O . ASN A 1 108 ? -14.062 8.826 17.189 1.00 90.50 108 ASN A O 1
ATOM 854 N N . CYS A 1 109 ? -12.785 7.249 16.228 1.00 95.69 109 CYS A N 1
ATOM 855 C CA . CYS A 1 109 ? -11.746 8.175 15.797 1.00 95.69 109 CYS A CA 1
ATOM 856 C C . CYS A 1 109 ? -12.215 9.033 14.613 1.00 95.69 109 CYS A C 1
ATOM 858 O O . CYS A 1 109 ? -13.017 8.619 13.769 1.00 95.69 109 CYS A O 1
ATOM 860 N N . THR A 1 110 ? -11.661 10.235 14.511 1.00 95.19 110 THR A N 1
ATOM 861 C CA . THR A 1 110 ? -12.027 11.225 13.489 1.00 95.19 110 THR A CA 1
ATOM 862 C C . THR A 1 110 ? -11.197 11.106 12.212 1.00 95.19 110 THR A C 1
ATOM 864 O O . THR A 1 110 ? -11.620 11.578 11.158 1.00 95.19 110 THR A O 1
ATOM 867 N N . SER A 1 111 ? -10.046 10.426 12.269 1.00 96.56 111 SER A N 1
ATOM 868 C CA . SER A 1 111 ? -9.173 10.201 11.112 1.00 96.56 111 SER A CA 1
ATOM 869 C C . SER A 1 111 ? -8.443 8.858 11.161 1.00 96.56 111 SER A C 1
ATOM 871 O O . SER A 1 111 ? -8.234 8.277 12.227 1.00 96.56 111 SER A O 1
ATOM 873 N N . LEU A 1 112 ? -7.956 8.399 10.001 1.00 95.62 112 LEU A N 1
ATOM 874 C CA . LEU A 1 112 ? -7.099 7.211 9.912 1.00 95.62 112 LEU A CA 1
ATOM 875 C C . LEU A 1 112 ? -5.797 7.381 10.713 1.00 95.62 112 LEU A C 1
ATOM 877 O O . LEU A 1 112 ? -5.287 6.415 11.276 1.00 95.62 112 LEU A O 1
ATOM 881 N N . ALA A 1 113 ? -5.240 8.593 10.754 1.00 94.75 113 ALA A N 1
ATOM 882 C CA . ALA A 1 113 ? -4.023 8.873 11.509 1.00 94.75 113 ALA A CA 1
ATOM 883 C C . ALA A 1 113 ? -4.256 8.725 13.019 1.00 94.75 113 ALA A C 1
ATOM 885 O O . ALA A 1 113 ? -3.477 8.046 13.688 1.00 94.75 113 ALA A O 1
ATOM 886 N N . GLU A 1 114 ? -5.352 9.294 13.524 1.00 96.56 114 GLU A N 1
ATOM 887 C CA . GLU A 1 114 ? -5.774 9.169 14.921 1.00 96.56 114 GLU A CA 1
ATOM 888 C C . GLU A 1 114 ? -6.072 7.711 15.284 1.00 96.56 114 GLU A C 1
ATOM 890 O O . GLU A 1 114 ? -5.530 7.202 16.259 1.00 96.56 114 GLU A O 1
ATOM 895 N N . ALA A 1 115 ? -6.845 7.009 14.451 1.00 96.56 115 ALA A N 1
ATOM 896 C CA . ALA A 1 115 ? -7.154 5.598 14.642 1.00 96.56 115 ALA A CA 1
ATOM 897 C C . ALA A 1 115 ? -5.889 4.746 14.767 1.00 96.56 115 ALA A C 1
ATOM 899 O O . ALA A 1 115 ? -5.747 3.968 15.708 1.00 96.56 115 ALA A O 1
ATOM 900 N N . LEU A 1 116 ? -4.941 4.914 13.838 1.00 96.00 116 LEU A N 1
ATOM 901 C CA . LEU A 1 116 ? -3.674 4.192 13.883 1.00 96.00 116 LEU A CA 1
ATOM 902 C C . LEU A 1 116 ? -2.855 4.562 15.121 1.00 96.00 116 LEU A C 1
ATOM 904 O O . LEU A 1 116 ? -2.242 3.667 15.692 1.00 96.00 116 LEU A O 1
ATOM 908 N N . ALA A 1 117 ? -2.833 5.825 15.546 1.00 95.56 117 ALA A N 1
ATOM 909 C CA . ALA A 1 117 ? -2.130 6.228 16.762 1.00 95.56 117 ALA A CA 1
ATOM 910 C C . ALA A 1 117 ? -2.759 5.613 18.025 1.00 95.56 117 ALA A C 1
ATOM 912 O O . ALA A 1 117 ? -2.029 5.130 18.885 1.00 95.56 117 ALA A O 1
ATOM 913 N N . ALA A 1 118 ? -4.092 5.570 18.097 1.00 95.69 118 ALA A N 1
ATOM 914 C CA . ALA A 1 118 ? -4.834 5.074 19.251 1.00 95.69 118 ALA A CA 1
ATOM 915 C C . ALA A 1 118 ? -4.697 3.556 19.453 1.00 95.69 118 ALA A C 1
ATOM 917 O O . ALA A 1 118 ? -4.569 3.098 20.585 1.00 95.69 118 ALA A O 1
ATOM 918 N N . ILE A 1 119 ? -4.712 2.767 18.369 1.00 94.94 119 ILE A N 1
ATOM 919 C CA . ILE A 1 119 ? -4.758 1.295 18.470 1.00 94.94 119 ILE A CA 1
ATOM 920 C C . ILE A 1 119 ? -3.421 0.604 18.171 1.00 94.94 119 ILE A C 1
ATOM 922 O O . ILE A 1 119 ? -3.318 -0.618 18.307 1.00 94.94 119 ILE A O 1
ATOM 926 N N . SER A 1 120 ? -2.397 1.340 17.722 1.00 94.69 120 SER A N 1
ATOM 927 C CA . SER A 1 120 ? -1.080 0.746 17.459 1.00 94.69 120 SER A CA 1
ATOM 928 C C . SER A 1 120 ? -0.424 0.277 18.749 1.00 94.69 120 SER A C 1
ATOM 930 O O . SER A 1 120 ? -0.325 1.008 19.727 1.00 94.69 120 SER A O 1
ATOM 932 N N . GLN A 1 121 ? 0.097 -0.946 18.723 1.00 91.94 121 GLN A N 1
ATOM 933 C CA . GLN A 1 121 ? 0.787 -1.570 19.851 1.00 91.94 121 GLN A CA 1
ATOM 934 C C . GLN A 1 121 ? 2.050 -2.277 19.354 1.00 91.94 121 GLN A C 1
ATOM 936 O O . GLN A 1 121 ? 2.196 -2.531 18.158 1.00 91.94 121 GLN A O 1
ATOM 941 N N . LYS A 1 122 ? 2.951 -2.680 20.263 1.00 89.94 122 LYS A N 1
ATOM 942 C CA . LYS A 1 122 ? 4.187 -3.414 19.908 1.00 89.94 122 LYS A CA 1
ATOM 943 C C . LYS A 1 122 ? 3.912 -4.633 19.016 1.00 89.94 122 LYS A C 1
ATOM 945 O O . LYS A 1 122 ? 4.667 -4.912 18.090 1.00 89.94 122 LYS A O 1
ATOM 950 N N . ARG A 1 123 ? 2.808 -5.336 19.283 1.00 90.19 123 ARG A N 1
ATOM 951 C CA . ARG A 1 123 ? 2.372 -6.529 18.546 1.00 90.19 123 ARG A CA 1
ATOM 952 C C . ARG A 1 123 ? 1.725 -6.214 17.191 1.00 90.19 123 ARG A C 1
ATOM 954 O O . ARG A 1 123 ? 1.805 -7.017 16.259 1.00 90.19 123 ARG A O 1
ATOM 961 N N . TYR A 1 124 ? 1.125 -5.032 17.065 1.00 93.12 124 TYR A N 1
ATOM 962 C CA . TYR A 1 124 ? 0.401 -4.579 15.881 1.00 93.12 124 TYR A CA 1
ATOM 963 C C . TYR A 1 124 ? 0.900 -3.197 15.452 1.00 93.12 124 TYR A C 1
ATOM 965 O O . TYR A 1 124 ? 0.326 -2.178 15.841 1.00 93.12 124 TYR A O 1
ATOM 973 N N . PRO A 1 125 ? 1.975 -3.139 14.645 1.00 93.81 125 PRO A N 1
ATOM 974 C CA . PRO A 1 125 ? 2.492 -1.870 14.159 1.00 93.81 125 PRO A CA 1
ATOM 975 C C . PRO A 1 125 ? 1.494 -1.201 13.205 1.00 93.81 125 PRO A C 1
ATOM 977 O O . PRO A 1 125 ? 0.766 -1.878 12.472 1.00 93.81 125 PRO A O 1
ATOM 980 N N . ALA A 1 126 ? 1.530 0.132 13.134 1.00 94.56 126 ALA A N 1
ATOM 981 C CA . ALA A 1 126 ? 0.629 0.940 12.304 1.00 94.56 126 ALA A CA 1
ATOM 982 C C . ALA A 1 126 ? 0.567 0.494 10.830 1.00 94.56 126 ALA A C 1
ATOM 984 O O . ALA A 1 126 ? -0.487 0.550 10.200 1.00 94.56 126 ALA A O 1
ATOM 985 N N . SER A 1 127 ? 1.682 0.018 10.261 1.00 93.75 127 SER A N 1
ATOM 986 C CA . SER A 1 127 ? 1.726 -0.495 8.884 1.00 93.75 127 SER A CA 1
ATOM 987 C C . SER A 1 127 ? 0.885 -1.761 8.692 1.00 93.75 127 SER A C 1
ATOM 989 O O . SER A 1 127 ? 0.263 -1.921 7.640 1.00 93.75 127 SER A O 1
ATOM 991 N N . ARG A 1 128 ? 0.836 -2.639 9.703 1.00 94.38 128 ARG A N 1
ATOM 992 C CA . ARG A 1 128 ? 0.008 -3.848 9.702 1.00 94.38 128 ARG A CA 1
ATOM 993 C C . ARG A 1 128 ? -1.464 -3.471 9.808 1.00 94.38 128 ARG A C 1
ATOM 995 O O . ARG A 1 128 ? -2.230 -3.851 8.935 1.00 94.38 128 ARG A O 1
ATOM 1002 N N . LEU A 1 129 ? -1.821 -2.654 10.798 1.00 95.44 129 LEU A N 1
ATOM 1003 C CA . LEU A 1 129 ? -3.196 -2.190 11.013 1.00 95.44 129 LEU A CA 1
ATOM 1004 C C . LEU A 1 129 ? -3.763 -1.472 9.784 1.00 95.44 129 LEU A C 1
ATOM 1006 O O . LEU A 1 129 ? -4.859 -1.796 9.335 1.00 95.44 129 LEU A 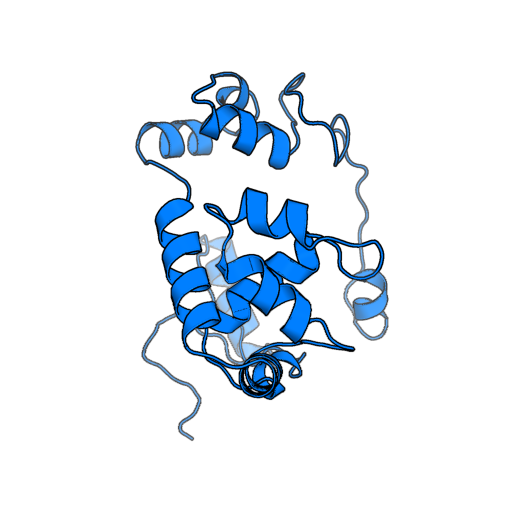O 1
ATOM 1010 N N . ARG A 1 130 ? -2.982 -0.571 9.173 1.00 95.12 130 ARG A N 1
ATOM 1011 C CA . ARG A 1 130 ? -3.380 0.122 7.940 1.00 95.12 130 ARG A CA 1
ATOM 1012 C C . ARG A 1 130 ? -3.672 -0.861 6.808 1.00 95.12 130 ARG A C 1
ATOM 1014 O O . ARG A 1 130 ? -4.680 -0.718 6.127 1.00 95.12 130 ARG A O 1
ATOM 1021 N N . ARG A 1 131 ? -2.813 -1.868 6.604 1.00 94.62 131 ARG A N 1
ATOM 1022 C CA . ARG A 1 131 ? -3.026 -2.892 5.569 1.00 94.62 131 ARG A CA 1
ATOM 1023 C C . ARG A 1 131 ? -4.305 -3.687 5.833 1.00 94.62 131 ARG A C 1
ATOM 1025 O O . ARG A 1 131 ? -5.080 -3.894 4.907 1.00 94.62 131 ARG A O 1
ATOM 1032 N N . THR A 1 132 ? -4.545 -4.071 7.083 1.00 94.38 132 THR A N 1
ATOM 1033 C CA . THR A 1 132 ? -5.757 -4.783 7.502 1.00 94.38 132 THR A CA 1
ATOM 1034 C C . THR A 1 132 ? -7.022 -3.947 7.270 1.00 94.38 132 THR A C 1
ATOM 1036 O O . THR A 1 132 ? -8.004 -4.455 6.739 1.00 94.38 132 THR A O 1
ATOM 1039 N N . MET A 1 133 ? -6.995 -2.645 7.578 1.00 95.06 133 MET A N 1
ATOM 1040 C CA . MET A 1 133 ? -8.118 -1.739 7.299 1.00 95.06 133 MET A CA 1
ATOM 1041 C C . MET A 1 133 ? -8.408 -1.608 5.796 1.00 95.06 133 MET A C 1
ATOM 1043 O O . MET A 1 133 ? -9.568 -1.557 5.401 1.00 95.06 133 MET A O 1
ATOM 1047 N N . LEU A 1 134 ? -7.381 -1.618 4.939 1.00 95.19 134 LEU A N 1
ATOM 1048 C CA . LEU A 1 134 ? -7.579 -1.633 3.484 1.00 95.19 134 LEU A CA 1
ATOM 1049 C C . LEU A 1 134 ? -8.190 -2.956 2.992 1.00 95.19 134 LEU A C 1
ATOM 1051 O O . LEU A 1 134 ? -9.033 -2.935 2.100 1.00 95.19 134 LEU A O 1
ATOM 1055 N N . GLN A 1 135 ? -7.829 -4.099 3.590 1.00 94.56 135 GLN A N 1
ATOM 1056 C CA . GLN A 1 135 ? -8.451 -5.396 3.271 1.00 94.56 135 GLN A CA 1
ATOM 1057 C C . GLN A 1 135 ? -9.966 -5.387 3.535 1.00 94.56 135 GLN A C 1
ATOM 1059 O O . GLN A 1 135 ? -10.727 -5.955 2.751 1.00 94.56 135 GLN A O 1
ATOM 1064 N N . LEU A 1 136 ? -10.421 -4.676 4.575 1.00 93.00 136 LEU A N 1
ATOM 1065 C CA . LEU A 1 136 ? -11.853 -4.531 4.868 1.00 93.00 136 LEU A CA 1
ATOM 1066 C C . LEU A 1 136 ? -12.628 -3.810 3.760 1.00 93.00 136 LEU A C 1
ATOM 1068 O O . LEU A 1 136 ? -13.799 -4.135 3.536 1.00 93.00 136 LEU A O 1
ATOM 1072 N N . LEU A 1 137 ? -11.992 -2.857 3.068 1.00 95.00 137 LEU A N 1
ATOM 1073 C CA . LEU A 1 137 ? -12.593 -2.144 1.936 1.00 95.00 137 LEU A CA 1
ATOM 1074 C C . LEU A 1 137 ? -12.704 -3.022 0.690 1.00 95.00 137 LEU A C 1
ATOM 1076 O O . LEU A 1 137 ? -13.672 -2.910 -0.053 1.00 95.00 137 LEU A O 1
ATOM 1080 N N . LEU A 1 138 ? -11.731 -3.910 0.472 1.00 94.25 138 LEU A N 1
ATOM 1081 C CA . LEU A 1 138 ? -11.731 -4.819 -0.677 1.00 94.25 138 LEU A CA 1
ATOM 1082 C C . LEU A 1 138 ? -12.835 -5.882 -0.591 1.00 94.25 138 LEU A C 1
ATOM 1084 O O . LEU A 1 138 ? -13.161 -6.493 -1.607 1.00 94.25 138 LEU A O 1
ATOM 1088 N N . ASN A 1 139 ? -13.403 -6.102 0.603 1.00 90.62 139 ASN A N 1
ATOM 1089 C CA . ASN A 1 139 ? -14.518 -7.019 0.855 1.00 90.62 139 ASN A CA 1
ATOM 1090 C C . ASN A 1 139 ? -14.296 -8.421 0.254 1.00 90.62 139 ASN A C 1
ATOM 1092 O O . ASN A 1 139 ? -15.184 -9.012 -0.361 1.00 90.62 139 ASN A O 1
ATOM 1096 N N . ARG A 1 140 ? -13.074 -8.942 0.397 1.00 92.31 140 ARG A N 1
ATOM 1097 C CA . ARG A 1 140 ? -12.716 -10.306 -0.004 1.00 92.31 140 ARG A CA 1
ATOM 1098 C C . ARG A 1 140 ? -12.630 -11.208 1.223 1.00 92.31 140 ARG A C 1
ATOM 1100 O O . ARG A 1 140 ? -12.204 -10.729 2.275 1.00 92.31 140 ARG A O 1
ATOM 1107 N N . PRO A 1 141 ? -12.992 -12.495 1.100 1.00 90.69 141 PRO A N 1
ATOM 1108 C CA . PRO A 1 141 ? -12.805 -13.442 2.187 1.00 90.69 141 PRO A CA 1
ATOM 1109 C C . PRO A 1 141 ? -11.316 -13.585 2.511 1.00 90.69 141 PRO A C 1
ATOM 1111 O O . PRO A 1 141 ? -10.453 -13.454 1.639 1.00 90.69 141 PRO A O 1
ATOM 1114 N N . ARG A 1 142 ? -11.020 -13.892 3.773 1.00 89.62 142 ARG A N 1
ATOM 1115 C CA . ARG A 1 142 ? -9.660 -14.017 4.304 1.00 89.62 142 ARG A CA 1
ATOM 1116 C C . ARG A 1 142 ? -8.758 -14.930 3.468 1.00 89.62 142 ARG A C 1
ATOM 1118 O O . ARG A 1 142 ? -7.595 -14.586 3.257 1.00 89.62 142 ARG A O 1
ATOM 1125 N N . CYS A 1 143 ? -9.299 -16.033 2.950 1.00 88.19 143 CYS A N 1
ATOM 1126 C CA . CYS A 1 143 ? -8.564 -16.999 2.130 1.00 88.19 143 CYS A CA 1
ATOM 1127 C C . CYS A 1 143 ? -7.911 -16.368 0.884 1.00 88.19 143 CYS A C 1
ATOM 1129 O O . CYS A 1 143 ? -6.832 -16.791 0.477 1.00 88.19 143 CYS A O 1
ATOM 1131 N N . CYS A 1 144 ? -8.484 -15.294 0.323 1.00 88.44 144 CYS A N 1
ATOM 1132 C CA . CYS A 1 144 ? -7.883 -14.579 -0.808 1.00 88.44 144 CYS A CA 1
ATOM 1133 C C . CYS A 1 144 ? -6.531 -13.936 -0.468 1.00 88.44 144 CYS A C 1
ATOM 1135 O O . CYS A 1 144 ? -5.731 -13.698 -1.369 1.00 88.44 144 CYS A O 1
ATOM 1137 N N . TYR A 1 145 ? -6.275 -13.628 0.805 1.00 87.81 145 TYR A N 1
ATOM 1138 C CA . TYR A 1 145 ? -5.017 -13.024 1.249 1.00 87.81 145 TYR A CA 1
ATOM 1139 C C . TYR A 1 145 ? -3.992 -14.061 1.722 1.00 87.81 145 TYR A C 1
ATOM 1141 O O . TYR A 1 145 ? -2.827 -13.725 1.930 1.00 87.81 145 TYR A O 1
ATOM 1149 N N . GLU A 1 146 ? -4.422 -15.307 1.921 1.00 85.06 146 GLU A N 1
ATOM 1150 C CA . GLU A 1 146 ? -3.555 -16.438 2.264 1.00 85.06 146 GLU A CA 1
ATOM 1151 C C . GLU A 1 146 ? -2.890 -17.028 1.013 1.00 85.06 146 GLU A C 1
ATOM 1153 O O . GLU A 1 146 ? -1.822 -17.633 1.106 1.00 85.06 146 GLU A O 1
ATOM 1158 N N . GLN A 1 147 ? -3.458 -16.780 -0.173 1.00 82.81 147 GLN A N 1
ATOM 1159 C CA . GLN A 1 147 ? -2.818 -17.104 -1.441 1.00 82.81 147 GLN A CA 1
ATOM 1160 C C . GLN A 1 147 ? -1.570 -16.237 -1.659 1.00 82.81 147 GLN A C 1
ATOM 1162 O O . GLN A 1 147 ? -1.646 -15.026 -1.861 1.00 82.81 147 GLN A O 1
ATOM 1167 N N . THR A 1 148 ? -0.403 -16.878 -1.662 1.00 80.25 148 THR A N 1
ATOM 1168 C CA . THR A 1 148 ? 0.896 -16.209 -1.829 1.00 80.25 148 THR A CA 1
ATOM 1169 C C . THR A 1 148 ? 1.403 -16.208 -3.269 1.00 80.25 148 THR A C 1
ATOM 1171 O O . THR A 1 148 ? 2.262 -15.397 -3.612 1.00 80.25 148 THR A O 1
ATOM 1174 N N . GLN A 1 149 ? 0.879 -17.096 -4.119 1.00 86.94 149 GLN A N 1
ATOM 1175 C CA . GLN A 1 149 ? 1.341 -17.254 -5.495 1.00 86.94 149 GLN A CA 1
ATOM 1176 C C . GLN A 1 149 ? 0.581 -16.325 -6.455 1.00 86.94 149 GLN A C 1
ATOM 1178 O O . GLN A 1 149 ? -0.658 -16.334 -6.462 1.00 86.94 149 GLN A O 1
ATOM 1183 N N . PRO A 1 150 ? 1.291 -15.537 -7.283 1.00 91.62 150 PRO A N 1
ATOM 1184 C CA . PRO A 1 150 ? 0.662 -14.672 -8.270 1.00 91.62 150 PRO A CA 1
ATOM 1185 C C . PRO A 1 150 ? -0.006 -15.501 -9.372 1.00 91.62 150 PRO A C 1
ATOM 1187 O O . PRO A 1 150 ? 0.570 -16.453 -9.887 1.00 91.62 150 PRO A O 1
ATOM 1190 N N . ALA A 1 151 ? -1.214 -15.101 -9.770 1.00 91.00 151 ALA A N 1
ATOM 1191 C CA . ALA A 1 151 ? -1.969 -15.796 -10.814 1.00 91.00 151 ALA A CA 1
ATOM 1192 C C . ALA A 1 151 ? -1.555 -15.393 -12.242 1.00 91.00 151 ALA A C 1
ATOM 1194 O O . ALA A 1 151 ? -1.773 -16.145 -13.187 1.00 91.00 151 ALA A O 1
ATOM 1195 N N . TYR A 1 152 ? -1.001 -14.191 -12.424 1.00 93.69 152 TYR A N 1
ATOM 1196 C CA . TYR A 1 152 ? -0.660 -13.646 -13.739 1.00 93.69 152 TYR A CA 1
ATOM 1197 C C . TYR A 1 152 ? 0.404 -12.552 -13.647 1.00 93.69 152 TYR A C 1
ATOM 1199 O O . TYR A 1 152 ? 0.602 -11.926 -12.604 1.00 93.69 152 TYR A O 1
ATOM 1207 N N . ILE A 1 153 ? 1.032 -12.262 -14.785 1.00 94.75 153 ILE A N 1
ATOM 1208 C CA . ILE A 1 153 ? 1.898 -11.099 -14.982 1.00 94.75 153 ILE A CA 1
ATOM 1209 C C . ILE A 1 153 ? 1.069 -10.006 -15.657 1.00 94.75 153 ILE A C 1
ATOM 1211 O O . ILE A 1 153 ? 0.620 -10.156 -16.797 1.00 94.75 153 ILE A O 1
ATOM 1215 N N . ARG A 1 154 ? 0.854 -8.885 -14.962 1.00 94.19 154 ARG A N 1
ATOM 1216 C CA . ARG A 1 154 ? 0.131 -7.731 -15.508 1.00 94.19 154 ARG A CA 1
ATOM 1217 C C . ARG A 1 154 ? 1.099 -6.707 -16.076 1.00 94.19 154 ARG A C 1
ATOM 1219 O O . ARG A 1 154 ? 1.861 -6.093 -15.337 1.00 94.19 154 ARG A O 1
ATOM 1226 N N . VAL A 1 155 ? 1.004 -6.460 -17.377 1.00 94.69 155 VAL A N 1
ATOM 1227 C CA . VAL A 1 155 ? 1.779 -5.403 -18.029 1.00 94.69 155 VAL A CA 1
ATOM 1228 C C . VAL A 1 155 ? 1.065 -4.066 -17.832 1.00 94.69 155 VAL A C 1
ATOM 1230 O O . VAL A 1 155 ? -0.094 -3.919 -18.222 1.00 94.69 155 VAL A O 1
ATOM 1233 N N . LEU A 1 156 ? 1.751 -3.110 -17.201 1.00 94.75 156 LEU A N 1
ATOM 1234 C CA . LEU A 1 156 ? 1.236 -1.754 -16.961 1.00 94.75 156 LEU A CA 1
ATOM 1235 C C . LEU A 1 156 ? 1.672 -0.779 -18.060 1.00 94.75 156 LEU A C 1
ATOM 1237 O O . LEU A 1 156 ? 0.853 -0.021 -18.565 1.00 94.75 156 LEU A O 1
ATOM 1241 N N . ALA A 1 157 ? 2.947 -0.835 -18.446 1.00 93.56 157 ALA A N 1
ATOM 1242 C CA . ALA A 1 157 ? 3.543 -0.047 -19.520 1.00 93.56 157 ALA A CA 1
ATOM 1243 C C . ALA A 1 157 ? 4.840 -0.721 -20.006 1.00 93.56 157 ALA A C 1
ATOM 1245 O O . ALA A 1 157 ? 5.398 -1.567 -19.304 1.00 93.56 157 ALA A O 1
ATOM 1246 N N . PHE A 1 158 ? 5.317 -0.354 -21.196 1.00 95.50 158 PHE A N 1
ATOM 1247 C CA . PHE A 1 158 ? 6.615 -0.765 -21.741 1.00 95.50 158 PHE A CA 1
ATOM 1248 C C . PHE A 1 158 ? 7.095 0.245 -22.792 1.00 95.50 158 PHE A C 1
ATOM 1250 O O . PHE A 1 158 ? 6.281 0.887 -23.452 1.00 95.50 158 PHE A O 1
ATOM 1257 N N . ASN A 1 159 ? 8.413 0.358 -22.956 1.00 96.38 159 ASN A N 1
ATOM 1258 C CA . ASN A 1 159 ? 9.039 1.022 -24.103 1.00 96.38 159 ASN A CA 1
ATOM 1259 C C . ASN A 1 159 ? 9.328 -0.005 -25.218 1.00 96.38 159 ASN A C 1
ATOM 1261 O O . ASN A 1 159 ? 8.983 -1.180 -25.085 1.00 96.38 159 ASN A O 1
ATOM 1265 N N . ASP A 1 160 ? 9.977 0.400 -26.308 1.00 97.31 160 ASP A N 1
ATOM 1266 C CA . ASP A 1 160 ? 10.220 -0.506 -27.441 1.00 97.31 160 ASP A CA 1
ATOM 1267 C C . ASP A 1 160 ? 11.160 -1.671 -27.111 1.00 97.31 160 ASP A C 1
ATOM 1269 O O . ASP A 1 160 ? 10.924 -2.791 -27.565 1.00 97.31 160 ASP A O 1
ATOM 1273 N N . VAL A 1 161 ? 12.142 -1.459 -26.232 1.00 97.38 161 VAL A N 1
ATOM 1274 C CA . VAL A 1 161 ? 12.986 -2.546 -25.706 1.00 97.38 161 VAL A CA 1
ATOM 1275 C C . VAL A 1 161 ? 12.136 -3.537 -24.903 1.00 97.38 161 VAL A C 1
ATOM 1277 O O . VAL A 1 161 ? 12.170 -4.744 -25.140 1.00 97.38 161 VAL A O 1
ATOM 1280 N N . GLY A 1 162 ? 11.291 -3.032 -24.001 1.00 96.12 162 GLY A N 1
ATOM 1281 C CA . GLY A 1 162 ? 10.356 -3.844 -23.225 1.00 96.12 162 GLY A CA 1
ATOM 1282 C C . GLY A 1 162 ? 9.343 -4.583 -24.103 1.00 96.12 162 GLY A C 1
ATOM 1283 O O . GLY A 1 162 ? 8.983 -5.715 -23.795 1.00 96.12 162 GLY A O 1
ATOM 1284 N N . ARG A 1 163 ? 8.920 -3.995 -25.230 1.00 94.69 163 ARG A N 1
ATOM 1285 C CA . ARG A 1 163 ? 8.048 -4.645 -26.221 1.00 94.69 163 ARG A CA 1
ATOM 1286 C C . ARG A 1 163 ? 8.714 -5.880 -26.826 1.00 94.69 163 ARG A C 1
ATOM 1288 O O . ARG A 1 163 ? 8.062 -6.919 -26.933 1.00 94.69 163 ARG A O 1
ATOM 1295 N N . GLN A 1 164 ? 9.979 -5.760 -27.231 1.00 95.69 164 GLN A N 1
ATOM 1296 C CA . GLN A 1 164 ? 10.752 -6.869 -27.796 1.00 95.69 164 GLN A CA 1
ATOM 1297 C C . GLN A 1 164 ? 10.914 -7.990 -26.765 1.00 95.69 164 GLN A C 1
ATOM 1299 O O . GLN A 1 164 ? 10.546 -9.130 -27.043 1.00 95.69 164 GLN A O 1
ATOM 1304 N N . LEU A 1 165 ? 11.310 -7.642 -25.537 1.00 95.94 165 LEU A N 1
ATOM 1305 C CA . LEU A 1 165 ? 11.430 -8.598 -24.437 1.00 95.94 165 LEU A CA 1
ATOM 1306 C C . LEU A 1 165 ? 10.098 -9.298 -24.124 1.00 95.94 165 LEU A C 1
ATOM 1308 O O . LEU A 1 165 ? 10.052 -10.515 -23.964 1.00 95.94 165 LEU A O 1
ATOM 1312 N N . LEU A 1 166 ? 8.983 -8.561 -24.095 1.00 95.44 166 LEU A N 1
ATOM 1313 C CA . LEU A 1 166 ? 7.659 -9.134 -23.836 1.00 95.44 166 LEU A CA 1
ATOM 1314 C C . LEU A 1 166 ? 7.247 -10.180 -24.879 1.00 95.44 166 LEU A C 1
ATOM 1316 O O . LEU A 1 166 ? 6.505 -11.103 -24.535 1.00 95.44 166 LEU A O 1
ATOM 1320 N N . LYS A 1 167 ? 7.705 -10.062 -26.134 1.00 93.25 167 LYS A N 1
ATOM 1321 C CA . LYS A 1 167 ? 7.463 -11.081 -27.167 1.00 93.25 167 LYS A CA 1
ATOM 1322 C C . LYS A 1 167 ? 8.104 -12.411 -26.772 1.00 93.25 167 LYS A C 1
ATOM 1324 O O . LYS A 1 167 ? 7.453 -13.445 -26.883 1.00 93.25 167 LYS A O 1
ATOM 1329 N N . GLU A 1 168 ? 9.329 -12.375 -26.260 1.00 94.56 168 GLU A N 1
ATOM 1330 C CA . GLU A 1 168 ? 10.030 -13.564 -25.773 1.00 94.56 168 GLU A CA 1
ATOM 1331 C C . GLU A 1 168 ? 9.428 -14.096 -24.471 1.00 94.56 168 GLU A C 1
ATOM 1333 O O . GLU A 1 168 ? 9.213 -15.301 -24.337 1.00 94.56 168 GLU A O 1
ATOM 1338 N N . CYS A 1 169 ? 9.089 -13.211 -23.527 1.00 94.69 169 CYS A N 1
ATOM 1339 C CA . CYS A 1 169 ? 8.468 -13.610 -22.265 1.00 94.69 169 CYS A CA 1
ATOM 1340 C C . CYS A 1 169 ? 7.147 -14.348 -22.491 1.00 94.69 169 CYS A C 1
ATOM 1342 O O . CYS A 1 169 ? 6.884 -15.324 -21.801 1.00 94.69 169 CYS A O 1
ATOM 1344 N N . LYS A 1 170 ? 6.335 -13.943 -23.475 1.00 92.25 170 LYS A N 1
ATOM 1345 C CA . LYS A 1 170 ? 5.076 -14.637 -23.795 1.00 92.25 170 LYS A CA 1
ATOM 1346 C C . LYS A 1 170 ? 5.266 -16.096 -24.211 1.00 92.25 170 LYS A C 1
ATOM 1348 O O . LYS A 1 170 ? 4.349 -16.878 -24.005 1.00 92.25 170 LYS A O 1
ATOM 1353 N N . ALA A 1 171 ? 6.420 -16.451 -24.777 1.00 92.19 171 ALA A N 1
ATOM 1354 C CA . ALA A 1 171 ? 6.726 -17.824 -25.171 1.00 92.19 171 ALA A CA 1
ATOM 1355 C C . ALA A 1 171 ? 7.312 -18.670 -24.025 1.00 92.19 171 ALA A C 1
ATOM 1357 O O . ALA A 1 171 ? 7.240 -19.891 -24.080 1.00 92.19 171 ALA A O 1
ATOM 1358 N N . LYS A 1 172 ? 7.914 -18.035 -23.009 1.00 94.38 172 LYS A N 1
ATOM 1359 C CA . LYS A 1 172 ? 8.699 -18.716 -21.960 1.00 94.38 172 LYS A CA 1
ATOM 1360 C C . LYS A 1 172 ? 8.101 -18.615 -20.553 1.00 94.38 172 LYS A C 1
ATOM 1362 O O . LYS A 1 172 ? 8.534 -19.337 -19.660 1.00 94.38 172 LYS A O 1
ATOM 1367 N N . ALA A 1 173 ? 7.182 -17.683 -20.311 1.00 93.88 173 ALA A N 1
ATOM 1368 C CA . ALA A 1 173 ? 6.655 -17.426 -18.977 1.00 93.88 173 ALA A CA 1
ATOM 1369 C C . ALA A 1 173 ? 5.772 -18.580 -18.490 1.00 93.88 173 ALA A C 1
ATOM 1371 O O . ALA A 1 173 ? 4.878 -19.033 -19.197 1.00 93.88 173 ALA A O 1
ATOM 1372 N N . ALA A 1 174 ? 5.975 -18.982 -17.235 1.00 92.81 174 ALA A N 1
ATOM 1373 C CA . ALA A 1 174 ? 5.130 -19.968 -16.563 1.00 92.81 174 ALA A CA 1
ATOM 1374 C C . ALA A 1 174 ? 3.742 -19.416 -16.179 1.00 92.81 174 ALA A C 1
ATOM 1376 O O . ALA A 1 174 ? 2.840 -20.184 -15.858 1.00 92.81 174 ALA A O 1
ATOM 1377 N N . LEU A 1 175 ? 3.570 -18.088 -16.188 1.00 93.88 175 LEU A N 1
ATOM 1378 C CA . LEU A 1 175 ? 2.321 -17.414 -15.837 1.00 93.88 175 LEU A CA 1
ATOM 1379 C C . LEU A 1 175 ? 1.727 -16.673 -17.042 1.00 93.88 175 LEU A C 1
ATOM 1381 O O . LEU A 1 175 ? 2.480 -16.076 -17.820 1.00 93.88 175 LEU A O 1
ATOM 1385 N N . PRO A 1 176 ? 0.387 -16.609 -17.158 1.00 93.12 176 PRO A N 1
ATOM 1386 C CA . PRO A 1 176 ? -0.274 -15.826 -18.193 1.00 93.12 176 PRO A CA 1
ATOM 1387 C C . PRO A 1 176 ? 0.128 -14.347 -18.149 1.00 93.12 176 PRO A C 1
ATOM 1389 O O . PRO A 1 176 ? 0.117 -13.713 -17.091 1.00 93.12 176 PRO A O 1
ATOM 1392 N N . ILE A 1 177 ? 0.431 -13.774 -19.317 1.00 94.31 177 ILE A N 1
ATOM 1393 C CA . ILE A 1 177 ? 0.770 -12.353 -19.459 1.00 94.31 177 ILE A CA 1
ATOM 1394 C C . ILE A 1 177 ? -0.448 -11.575 -19.960 1.00 94.31 177 ILE A C 1
ATOM 1396 O O . ILE A 1 177 ? -0.879 -11.732 -21.104 1.00 94.31 177 ILE A O 1
ATOM 1400 N N . ILE A 1 178 ? -0.968 -10.675 -19.124 1.00 93.00 178 ILE A N 1
ATOM 1401 C CA . ILE A 1 178 ? -2.145 -9.856 -19.427 1.00 93.00 178 ILE A CA 1
ATOM 1402 C C . ILE A 1 178 ? -1.704 -8.446 -19.829 1.00 93.00 178 ILE A C 1
ATOM 1404 O O . ILE A 1 178 ? -1.173 -7.694 -19.010 1.00 93.00 178 ILE A O 1
ATOM 1408 N N . THR A 1 179 ? -1.977 -8.068 -21.082 1.00 90.44 179 THR A N 1
ATOM 1409 C CA . THR A 1 179 ? -1.705 -6.717 -21.616 1.00 90.44 179 THR A CA 1
ATOM 1410 C C . THR A 1 179 ? -2.965 -5.889 -21.878 1.00 90.44 179 THR A C 1
ATOM 1412 O O . THR A 1 179 ? -2.891 -4.666 -21.895 1.00 90.44 179 THR A O 1
ATOM 1415 N N . LYS A 1 180 ? -4.126 -6.523 -22.092 1.00 85.44 180 LYS A N 1
ATOM 1416 C CA . LYS A 1 180 ? -5.422 -5.852 -22.296 1.00 85.44 180 LYS A CA 1
ATOM 1417 C C . LYS A 1 180 ? -6.452 -6.408 -21.314 1.00 85.44 180 LYS A C 1
ATOM 1419 O O . LYS A 1 180 ? -6.508 -7.617 -21.110 1.00 85.44 180 LYS A O 1
ATOM 1424 N N . LEU A 1 181 ? -7.258 -5.532 -20.714 1.00 76.81 181 LEU A N 1
ATOM 1425 C CA . LEU A 1 181 ? -8.425 -5.941 -19.920 1.00 76.81 181 LEU A CA 1
ATOM 1426 C C . LEU A 1 181 ? -9.497 -6.500 -20.867 1.00 76.81 181 LEU A C 1
ATOM 1428 O O . LEU A 1 181 ? -9.684 -5.956 -21.951 1.00 76.81 181 LEU A O 1
ATOM 1432 N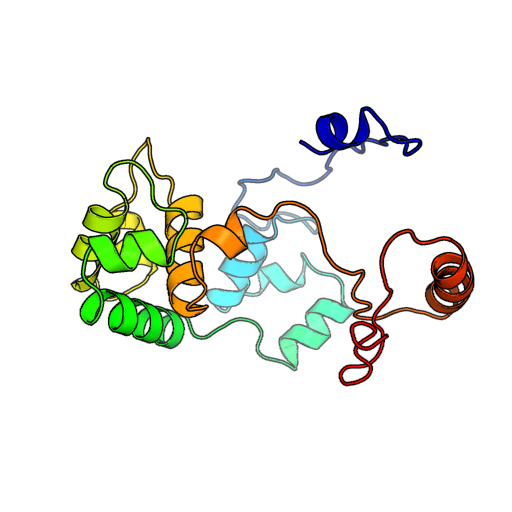 N . GLY A 1 182 ? -10.152 -7.599 -20.484 1.00 67.00 182 GLY A N 1
ATOM 1433 C CA . GLY A 1 182 ? -11.229 -8.232 -21.264 1.00 67.00 182 GLY A CA 1
ATOM 1434 C C . GLY A 1 182 ? -10.827 -9.466 -22.082 1.00 67.00 182 GLY A C 1
ATOM 1435 O O . GLY A 1 182 ? -11.694 -10.236 -22.470 1.00 67.00 182 GLY A O 1
ATOM 1436 N N . LYS A 1 183 ? -9.529 -9.727 -22.287 1.00 55.72 183 LYS A N 1
ATOM 1437 C CA . LYS A 1 183 ? -9.049 -11.041 -22.752 1.00 55.72 183 LYS A CA 1
ATOM 1438 C C . LYS A 1 183 ? -8.628 -11.859 -21.535 1.00 55.72 183 LYS A C 1
ATOM 1440 O O . LYS A 1 183 ? -7.459 -11.840 -21.159 1.00 55.72 183 LYS A O 1
ATOM 1445 N N . ASN A 1 184 ? -9.591 -12.500 -20.876 1.00 50.50 184 ASN A N 1
ATOM 1446 C CA . ASN A 1 184 ? -9.292 -13.453 -19.809 1.00 50.50 184 ASN A CA 1
ATOM 1447 C C . ASN A 1 184 ? -8.742 -14.745 -20.437 1.00 50.50 184 ASN A C 1
ATOM 1449 O O . ASN A 1 184 ? -9.438 -15.338 -21.254 1.00 50.50 184 ASN A O 1
ATOM 1453 N N . PRO A 1 185 ? -7.547 -15.222 -20.049 1.00 51.47 185 PRO A N 1
ATOM 1454 C CA . PRO A 1 185 ? -7.063 -16.547 -20.439 1.00 51.47 185 PRO A CA 1
ATOM 1455 C C . PRO A 1 185 ? -7.745 -17.694 -19.665 1.00 51.47 185 PRO A C 1
ATOM 1457 O O . PRO A 1 185 ? -7.385 -18.845 -19.857 1.00 51.47 185 PRO A O 1
ATOM 1460 N N . ALA A 1 186 ? -8.711 -17.401 -18.787 1.00 45.34 186 ALA A N 1
ATOM 1461 C CA . ALA A 1 186 ? -9.386 -18.377 -17.924 1.00 45.34 186 ALA A CA 1
ATOM 1462 C C . ALA A 1 186 ? -10.706 -18.926 -18.511 1.00 45.34 186 ALA A C 1
ATOM 1464 O O . ALA A 1 186 ? -11.640 -19.212 -17.766 1.00 45.34 186 ALA A O 1
ATOM 1465 N N . GLN A 1 187 ? -10.800 -19.033 -19.836 1.00 34.22 187 GLN A N 1
ATOM 1466 C CA . GLN A 1 187 ? -11.807 -19.857 -20.509 1.00 34.22 187 GLN A CA 1
ATOM 1467 C C . GLN A 1 187 ? -11.107 -20.666 -21.599 1.00 34.22 187 GLN A C 1
ATOM 1469 O O . GLN A 1 187 ? -10.934 -20.208 -22.728 1.00 34.22 187 GLN A O 1
ATOM 1474 N N . GLY A 1 188 ? -10.651 -21.841 -21.187 1.00 34.81 188 GLY A N 1
ATOM 1475 C CA . GLY A 1 188 ? -10.253 -22.982 -21.996 1.00 34.81 188 GLY A CA 1
ATOM 1476 C C . GLY A 1 188 ? -10.656 -24.216 -21.213 1.00 34.81 188 GLY A C 1
ATOM 1477 O O . GLY A 1 188 ? -10.399 -24.201 -19.987 1.00 34.81 188 GLY A O 1
#

pLDDT: mean 90.04, std 10.29, range [34.22, 97.38]

Sequence (188 aa):
EYSKALLNSTIHAIYLRRTDAGYNIRSIDSTIASATAIRADYKAQGSLWQHAVPANVKQFLMQNAAGYDEQLLWQLICYRLRILDAPAIAQYCQCSEGMENLLKQAVNCTSLAEALAAISQKRYPASRLRRTMLQLLLNRPRCCYEQTQPAYIRVLAFNDVGRQLLKECKAKAALPIITKLGKNPAQG

Organism: NCBI:txid749906

Secondary structure (DSSP, 8-state):
-HHHHTTTSSPPP------SS-TT--S--SSS--HHHHHHHHHTT-SGGGGSS-HHHHHHHHHS--S--HHHHHHHHHHHHHHS-HHHHHHHS---TTHHHHHHHGGG-SSHHHHHHHH-BTTB-HHHHHHHHHHHHHT--THHHH--S-S-EE-----HHHHHHHHHHHHH-SS-EE-STT--S---

Foldseek 3Di:
DVVVVCPPPPDDDDDDDDPEPDQPDLDLPALAYHPNNLVVCVVVVHDSNLSNDDPVVNVCCVVDPDDDDQQVLFVLLLVLLVVDALVRLVFQFPDDDCLSVLSNVLSPPNGLVRSLVVSADPVRHSVNNVVSSVSSNVRDTHVVVVDPDDQAAEDPDDDPVRVVVVVVCCVPPPHHYDDDPPPDPPPD

Radius of gyration: 21.04 Å; chains: 1; bounding box: 46×46×48 Å

InterPro domains:
  IPR008513 tRNA(Met) cytidine acetate ligase [PF05636] (1-185)
  IPR008513 tRNA(Met) cytidine acetate ligase [PTHR37825] (1-185)